Protein AF-A0A651HTG1-F1 (afdb_monomer_lite)

Foldseek 3Di:
DDDDDDDDDDDDPPDDDPPDPVPPPLLPQADQFDAPPVVVVLLVPPDDDLLSVQVRLLVSLVLSLLLSLLSLCVVPVQDPCSQVSSVSSSCVSCVPDPAPPAQEQEDDLVPGDGPDDDPGPSQKHKYKDSKPADDDPDGSVPLAKIKMKMFIFRNVPQQWLQNGTQKIWIWIHHPWIWIWIQTNLAIWIWTADNPRSHIDTPDDRFAQDQAAAAEEEAPVQLVQADPLLVVLCCCQQPDCPDPRNPNHPYHYDSYPSVVLVCQSHPWYKYFFADGVPDAFDDAGQLNRPASSSQSSQVSNVKFKDNQADGSRSDGHDDRSTHTRIMIHNNVSVVVSNVSVVVVVVVPPCPPDPPDDDDD

Radius of gyration: 24.21 Å; chains: 1; bounding box: 76×96×57 Å

Secondary structure (DSSP, 8-state):
-PPPPP--------PPPPPPTT--TTSSPPPPPPPPHHHHHHHHSS---TTHHHHHHHHHHHHHHHHHHHHHHHH-TT-TTHHHHHHHHHHHHHHTS--S--EEEE-STTS--B---SS-TT-EEEEEES------S--GGGT--EEEEEEEEESS--S-HHHHEEEEEEEEESSSEEEEEEETTEEEEEEE-TTT--EEEEESS-----S--EEEE-TTTGGGB-HHHHHHHHHHHH-TTSTT-SS-EEEEPS-HHHHHHHHHHH--EEEEPPBTT-SSSSSEEIIIIIHHHHHHHHTTT-EEESSSSBSTTSPP--TT-EE-EEEE-HHHHHHHHHHHHHHHHHTS-SS--------

Sequence (359 aa):
MAPTPEEERPVSTRQDPPADPHSDPSVRAVAPVPLPVPVQALLDDTRPTDTGAHLTPLLRALVSGVASASRVVALHPEDEALPALVARCFDSALHELPLPHPIRFHGTPSETHAETPAADPSRIGLTLVPLEWRHGRARPRDAGPVGSIFGIWDTESQNSLRAALLLAGVAVYGGHTGLLLSVGGATHLLRMDPRDGGFQLVRRDLKVPERPNRFAFKTEECRRWSQESLAFGRKHFLDPTLPFATAPDVRRVRCLSAEAYRIVQEGGLYLRPHPAGERNGGGHPLLAEAAPIARILETAGGRACDGTSELLDQPVPGAERASGLVFGSSNLIAAFQESRNRDGEEMAPLFGRRGLFRS

Structure (mmCIF, N/CA/C/O backbone):
data_AF-A0A651HTG1-F1
#
_entry.id   AF-A0A651HTG1-F1
#
loop_
_atom_site.group_PDB
_atom_site.id
_atom_site.type_symbol
_atom_site.label_atom_id
_atom_site.label_alt_id
_atom_site.label_comp_id
_atom_site.label_asym_id
_atom_site.label_entity_id
_atom_site.label_seq_id
_atom_site.pdbx_PDB_ins_code
_atom_site.Cartn_x
_atom_site.Cartn_y
_atom_site.Cartn_z
_atom_site.occupancy
_atom_site.B_iso_or_equiv
_atom_site.auth_seq_id
_atom_site.auth_comp_id
_atom_site.auth_asym_id
_atom_site.auth_atom_id
_atom_site.pdbx_PDB_model_num
ATOM 1 N N . MET A 1 1 ? -0.495 81.980 15.093 1.00 45.38 1 MET A N 1
ATOM 2 C CA . MET A 1 1 ? -1.052 80.977 16.026 1.00 45.38 1 MET A CA 1
ATOM 3 C C . MET A 1 1 ? -1.415 79.761 15.192 1.00 45.38 1 MET A C 1
ATOM 5 O O . MET A 1 1 ? -2.411 79.805 14.487 1.00 45.38 1 MET A O 1
ATOM 9 N N . ALA A 1 2 ? -0.529 78.768 15.137 1.00 39.03 2 ALA A N 1
ATOM 10 C CA . ALA A 1 2 ? -0.769 77.530 14.398 1.00 39.03 2 ALA A CA 1
ATOM 11 C C . ALA A 1 2 ? -1.608 76.575 15.269 1.00 39.03 2 ALA A C 1
ATOM 13 O O . ALA A 1 2 ? -1.319 76.492 16.465 1.00 39.03 2 ALA A O 1
ATOM 14 N N . PRO A 1 3 ? -2.627 75.883 14.730 1.00 44.53 3 PRO A N 1
ATOM 15 C CA . PRO A 1 3 ? -3.320 74.832 15.463 1.00 44.53 3 PRO A CA 1
ATOM 16 C C . PRO A 1 3 ? -2.478 73.546 15.487 1.00 44.53 3 PRO A C 1
ATOM 18 O O . PRO A 1 3 ? -1.859 73.169 14.493 1.00 44.53 3 PRO A O 1
ATOM 21 N N . THR A 1 4 ? -2.433 72.904 16.652 1.00 41.91 4 THR A N 1
ATOM 22 C CA . THR A 1 4 ? -1.828 71.588 16.915 1.00 41.91 4 THR A CA 1
ATOM 23 C C . THR A 1 4 ? -2.567 70.464 16.171 1.00 41.91 4 THR A C 1
ATOM 25 O O . THR A 1 4 ? -3.785 70.566 16.028 1.00 41.91 4 THR A O 1
ATOM 28 N N . PRO A 1 5 ? -1.884 69.390 15.729 1.00 46.00 5 PRO A N 1
ATOM 29 C CA . PRO A 1 5 ? -2.534 68.272 15.052 1.00 46.00 5 PRO A CA 1
ATOM 30 C C . PRO A 1 5 ? -3.264 67.358 16.050 1.00 46.00 5 PRO A C 1
ATOM 32 O O . PRO A 1 5 ? -2.729 67.047 17.113 1.00 46.00 5 PRO A O 1
ATOM 35 N N . GLU A 1 6 ? -4.485 66.949 15.699 1.00 43.03 6 GLU A N 1
ATOM 36 C CA . GLU A 1 6 ? -5.276 65.939 16.412 1.00 43.03 6 GLU A CA 1
ATOM 37 C C . GLU A 1 6 ? -4.606 64.556 16.314 1.00 43.03 6 GLU A C 1
ATOM 39 O O . GLU A 1 6 ? -4.231 64.109 15.231 1.00 43.03 6 GLU A O 1
ATOM 44 N N . GLU A 1 7 ? -4.461 63.876 17.454 1.00 39.00 7 GLU A N 1
ATOM 45 C CA . GLU A 1 7 ? -4.034 62.476 17.539 1.00 39.00 7 GLU A CA 1
ATOM 46 C C . GLU A 1 7 ? -5.126 61.544 16.988 1.00 39.00 7 GLU A C 1
ATOM 48 O O . GLU A 1 7 ? -6.202 61.400 17.578 1.00 39.00 7 GLU A O 1
ATOM 53 N N . GLU A 1 8 ? -4.836 60.850 15.885 1.00 38.44 8 GLU A N 1
ATOM 54 C CA . GLU A 1 8 ? -5.637 59.716 15.416 1.00 38.44 8 GLU A CA 1
ATOM 55 C C . GLU A 1 8 ? -5.550 58.555 16.422 1.00 38.44 8 GLU A C 1
ATOM 57 O O . GLU A 1 8 ? -4.498 57.946 16.628 1.00 38.44 8 GLU A O 1
ATOM 62 N N . ARG A 1 9 ? -6.681 58.213 17.050 1.00 40.12 9 ARG A N 1
ATOM 63 C CA . ARG A 1 9 ? -6.816 56.977 17.835 1.00 40.12 9 ARG A CA 1
ATOM 64 C C . ARG A 1 9 ? -6.897 55.768 16.892 1.00 40.12 9 ARG A C 1
ATOM 66 O O . ARG A 1 9 ? -7.703 55.797 15.962 1.00 40.12 9 ARG A O 1
ATOM 73 N N . PRO A 1 10 ? -6.168 54.668 17.150 1.00 37.50 10 PRO A N 1
ATOM 74 C CA . PRO A 1 10 ? -6.262 53.476 16.318 1.00 37.50 10 PRO A CA 1
ATOM 75 C C . PRO A 1 10 ? -7.619 52.783 16.508 1.00 37.50 10 PRO A C 1
ATOM 77 O O . PRO A 1 10 ? -8.045 52.486 17.628 1.00 37.50 10 PRO A O 1
ATOM 80 N N . VAL A 1 11 ? -8.293 52.502 15.391 1.00 39.75 11 VAL A N 1
ATOM 81 C CA . VAL A 1 11 ? -9.495 51.664 15.328 1.00 39.75 11 VAL A CA 1
ATOM 82 C C . VAL A 1 11 ? -9.107 50.235 15.710 1.00 39.75 11 VAL A C 1
ATOM 84 O O . VAL A 1 11 ? -8.404 49.545 14.975 1.00 39.75 11 VAL A O 1
ATOM 87 N N . SER A 1 12 ? -9.566 49.788 16.879 1.00 37.03 12 SER A N 1
ATOM 88 C CA . SER A 1 12 ? -9.463 48.395 17.313 1.00 37.03 12 SER A CA 1
ATOM 89 C C . SER A 1 12 ? -10.392 47.535 16.453 1.00 37.03 12 SER A C 1
ATOM 91 O O . SER A 1 12 ? -11.603 47.492 16.667 1.00 37.03 12 SER A O 1
ATOM 93 N N . THR A 1 13 ? -9.830 46.847 15.463 1.00 38.50 13 THR A N 1
ATOM 94 C CA . THR A 1 13 ? -10.479 45.704 14.822 1.00 38.50 13 THR A CA 1
ATOM 95 C C . THR A 1 13 ? -10.453 44.550 15.819 1.00 38.50 13 THR A C 1
ATOM 97 O O . THR A 1 13 ? -9.460 43.840 15.953 1.00 38.50 13 THR A O 1
ATOM 100 N N . ARG A 1 14 ? -11.546 44.374 16.571 1.00 35.25 14 ARG A N 1
ATOM 101 C CA . ARG A 1 14 ? -11.807 43.099 17.248 1.00 35.25 14 ARG A CA 1
ATOM 102 C C . ARG A 1 14 ? -11.929 42.038 16.156 1.00 35.25 14 ARG A C 1
ATOM 104 O O . ARG A 1 14 ? -12.943 41.980 15.471 1.00 35.25 14 ARG A O 1
ATOM 111 N N . GLN A 1 15 ? -10.872 41.258 15.956 1.00 37.22 15 GLN A N 1
ATOM 112 C CA . GLN A 1 15 ? -10.985 39.971 15.288 1.00 37.22 15 GLN A CA 1
ATOM 113 C C . GLN A 1 15 ? -11.822 39.083 16.205 1.00 37.22 15 GLN A C 1
ATOM 115 O O . GLN A 1 15 ? -11.442 38.853 17.356 1.00 37.22 15 GLN A O 1
ATOM 120 N N . ASP A 1 16 ? -12.979 38.642 15.717 1.00 35.47 16 ASP A N 1
ATOM 121 C CA . ASP A 1 16 ? -13.705 37.553 16.355 1.00 35.47 16 ASP A CA 1
ATOM 122 C C . ASP A 1 16 ? -12.755 36.352 16.507 1.00 35.47 16 ASP A C 1
ATOM 124 O O . ASP A 1 16 ? -11.925 36.111 15.618 1.00 35.47 16 ASP A O 1
ATOM 128 N N . PRO A 1 17 ? -12.817 35.614 17.628 1.00 38.34 17 PRO A N 1
ATOM 129 C CA . PRO A 1 17 ? -12.022 34.406 17.780 1.00 38.34 17 PRO A CA 1
ATOM 130 C C . PRO A 1 17 ? -12.330 33.454 16.612 1.00 38.34 17 PRO A C 1
ATOM 132 O O . PRO A 1 17 ? -13.490 33.369 16.195 1.00 38.34 17 PRO A O 1
ATOM 135 N N . PRO A 1 18 ? -11.326 32.746 16.062 1.00 40.97 18 PRO A N 1
ATOM 136 C CA . PRO A 1 18 ? -11.575 31.769 15.012 1.00 40.97 18 PRO A CA 1
ATOM 137 C C . PRO A 1 18 ? -12.631 30.776 15.504 1.00 40.97 18 PRO A C 1
ATOM 139 O O . PRO A 1 18 ? -12.546 30.284 16.631 1.00 40.97 18 PRO A O 1
ATOM 142 N N . ALA A 1 19 ? -13.651 30.536 14.676 1.00 45.19 19 ALA A N 1
ATOM 143 C CA . ALA A 1 19 ? -14.701 29.571 14.969 1.00 45.19 19 ALA A CA 1
ATOM 144 C C . ALA A 1 19 ? -14.075 28.230 15.378 1.00 45.19 19 ALA A C 1
ATOM 146 O O . ALA A 1 19 ? -13.092 27.802 14.770 1.00 45.19 19 ALA A O 1
ATOM 147 N N . ASP A 1 20 ? -14.641 27.589 16.403 1.00 43.25 20 ASP A N 1
ATOM 148 C CA . ASP A 1 20 ? -14.194 26.280 16.875 1.00 43.25 20 ASP A CA 1
ATOM 149 C C . ASP A 1 20 ? -14.105 25.308 15.677 1.00 43.25 20 ASP A C 1
ATOM 151 O O . ASP A 1 20 ? -15.132 25.032 15.040 1.00 43.25 20 ASP A O 1
ATOM 155 N N . PRO A 1 21 ? -12.908 24.801 15.329 1.00 41.88 21 PRO A N 1
ATOM 156 C CA . PRO A 1 21 ? -12.696 23.959 14.152 1.00 41.88 21 PRO A CA 1
ATOM 157 C C . PRO A 1 21 ? -13.434 22.610 14.219 1.00 41.88 21 PRO A C 1
ATOM 159 O O . PRO A 1 21 ? -13.498 21.905 13.209 1.00 41.88 21 PRO A O 1
ATOM 162 N N . HIS A 1 22 ? -14.027 22.260 15.367 1.00 42.94 22 HIS A N 1
ATOM 163 C CA . HIS A 1 22 ? -14.887 21.085 15.548 1.00 42.94 22 HIS A CA 1
ATOM 164 C C . HIS A 1 22 ? -16.369 21.322 15.196 1.00 42.94 22 HIS A C 1
ATOM 166 O O . HIS A 1 22 ? -17.177 20.395 15.266 1.00 42.94 22 HIS A O 1
ATOM 172 N N . SER A 1 23 ? -16.751 22.545 14.814 1.00 45.44 23 SER A N 1
ATOM 173 C CA . SER A 1 23 ? -18.157 22.920 14.595 1.00 45.44 23 SER A CA 1
ATOM 174 C C . SER A 1 23 ? -18.705 22.633 13.190 1.00 45.44 23 SER A C 1
ATOM 176 O O . SER A 1 23 ? -19.922 22.709 13.004 1.00 45.44 23 SER A O 1
ATOM 178 N N . ASP A 1 24 ? -17.862 22.263 12.217 1.00 53.47 24 ASP A N 1
ATOM 179 C CA . ASP A 1 24 ? -18.307 21.972 10.848 1.00 53.47 24 ASP A CA 1
ATOM 180 C C . ASP A 1 24 ? -19.106 20.649 10.793 1.00 53.47 24 ASP A C 1
ATOM 182 O O . ASP A 1 24 ? -18.542 19.564 10.994 1.00 53.47 24 ASP A O 1
ATOM 186 N N . PRO A 1 25 ? -20.423 20.692 10.504 1.00 51.78 25 PRO A N 1
ATOM 187 C CA . PRO A 1 25 ? -21.264 19.501 10.477 1.00 51.78 25 PRO A CA 1
ATOM 188 C C . PRO A 1 25 ? -20.870 18.498 9.381 1.00 51.78 25 PRO A C 1
ATOM 190 O O . PRO A 1 25 ? -21.255 17.333 9.486 1.00 51.78 25 PRO A O 1
ATOM 193 N N . SER A 1 26 ? -20.101 18.909 8.364 1.00 49.47 26 SER A N 1
ATOM 194 C CA . SER A 1 26 ? -19.580 18.017 7.316 1.00 49.47 26 SER A CA 1
ATOM 195 C C . SER A 1 26 ? -18.437 17.109 7.798 1.00 49.47 26 SER A C 1
ATOM 197 O O . SER A 1 26 ? -18.188 16.070 7.188 1.00 49.47 26 SER A O 1
ATOM 199 N N . VAL A 1 27 ? -17.793 17.465 8.919 1.00 48.41 27 VAL A N 1
ATOM 200 C CA . VAL A 1 27 ? -16.624 16.776 9.503 1.00 48.41 27 VAL A CA 1
ATOM 201 C C . VAL A 1 27 ? -17.005 15.924 10.720 1.00 48.41 27 VAL A C 1
ATOM 203 O O . VAL A 1 27 ? -16.156 15.236 11.284 1.00 48.41 27 VAL A O 1
ATOM 206 N N . ARG A 1 28 ? -18.280 15.922 11.141 1.00 53.00 28 ARG A N 1
ATOM 207 C CA . ARG A 1 28 ? -18.722 15.074 12.258 1.00 53.00 28 ARG A CA 1
ATOM 208 C C . ARG A 1 28 ? -18.380 13.615 11.970 1.00 53.00 28 ARG A C 1
ATOM 210 O O . ARG A 1 28 ? -18.795 13.077 10.942 1.00 53.00 28 ARG A O 1
ATOM 217 N N . ALA A 1 29 ? -17.643 13.004 12.901 1.00 50.19 29 ALA A N 1
ATOM 218 C CA . ALA A 1 29 ? -17.267 11.602 12.845 1.00 50.19 29 ALA A CA 1
ATOM 219 C C . ALA A 1 29 ? -18.501 10.754 12.517 1.00 50.19 29 ALA A C 1
ATOM 221 O O . ALA A 1 29 ? -19.543 10.849 13.174 1.00 50.19 29 ALA A O 1
ATOM 222 N N . VAL A 1 30 ? -18.404 9.963 11.449 1.00 52.34 30 VAL A N 1
ATOM 223 C CA . VAL A 1 30 ? -19.401 8.931 11.176 1.00 52.34 30 VAL A CA 1
ATOM 224 C C . VAL A 1 30 ? -19.358 7.956 12.349 1.00 52.34 30 VAL A C 1
ATOM 226 O O . VAL A 1 30 ? -18.273 7.622 12.824 1.00 52.34 30 VAL A O 1
ATOM 229 N N . ALA A 1 31 ? -20.532 7.522 12.822 1.00 54.44 31 ALA A N 1
ATOM 230 C CA . ALA A 1 31 ? -20.618 6.498 13.857 1.00 54.44 31 ALA A CA 1
ATOM 231 C C . ALA A 1 31 ? -19.689 5.316 13.505 1.00 54.44 31 ALA A C 1
ATOM 233 O O . ALA A 1 31 ? -19.578 4.993 12.317 1.00 54.44 31 ALA A O 1
ATOM 234 N N . PRO A 1 32 ? -19.031 4.679 14.493 1.00 59.66 32 PRO A N 1
ATOM 235 C CA . PRO A 1 32 ? -18.028 3.655 14.234 1.00 59.66 32 PRO A CA 1
ATOM 236 C C . PRO A 1 32 ? -18.534 2.615 13.236 1.00 59.66 32 PRO A C 1
ATOM 238 O O . PRO A 1 32 ? -19.542 1.946 13.470 1.00 59.66 32 PRO A O 1
ATOM 241 N N . VAL A 1 33 ? -17.835 2.489 12.110 1.00 65.50 33 VAL A N 1
ATOM 242 C CA . VAL A 1 33 ? -18.226 1.569 11.045 1.00 65.50 33 VAL A CA 1
ATOM 243 C C . VAL A 1 33 ? -17.905 0.148 11.507 1.00 65.50 33 VAL A C 1
ATOM 245 O O . VAL A 1 33 ? -16.748 -0.130 11.842 1.00 65.50 33 VAL A O 1
ATOM 248 N N . PRO A 1 34 ? -18.882 -0.777 11.552 1.00 68.25 34 PRO A N 1
ATOM 249 C CA . PRO A 1 34 ? -18.593 -2.155 11.916 1.00 68.25 34 PRO A CA 1
ATOM 250 C C . PRO A 1 34 ? -17.636 -2.764 10.888 1.00 68.25 34 PRO A C 1
ATOM 252 O O . PRO A 1 34 ? -17.800 -2.591 9.678 1.00 68.25 34 PRO A O 1
ATOM 255 N N . LEU A 1 35 ? -16.630 -3.498 11.367 1.00 73.69 35 LEU A N 1
ATOM 256 C CA . LEU A 1 35 ? -15.770 -4.267 10.475 1.00 73.69 35 LEU A CA 1
ATOM 257 C C . LEU A 1 35 ? -16.594 -5.403 9.849 1.00 73.69 35 LEU A C 1
ATOM 259 O O . LEU A 1 35 ? -17.408 -6.015 10.547 1.00 73.69 35 LEU A O 1
ATOM 263 N N . PRO A 1 36 ? -16.389 -5.729 8.560 1.00 73.62 36 PRO A N 1
ATOM 264 C CA . PRO A 1 36 ? -17.029 -6.894 7.969 1.00 73.62 36 PRO A CA 1
ATOM 265 C C . PRO A 1 36 ? -16.704 -8.145 8.788 1.00 73.62 36 PRO A C 1
ATOM 267 O O . PRO A 1 36 ? -15.546 -8.343 9.155 1.00 73.62 36 PRO A O 1
ATOM 270 N N . VAL A 1 37 ? -17.686 -9.027 9.002 1.00 76.19 37 VAL A N 1
ATOM 271 C CA . VAL A 1 37 ? -17.507 -10.279 9.768 1.00 76.19 37 VAL A CA 1
ATOM 272 C C . VAL A 1 37 ? -16.255 -11.066 9.346 1.00 76.19 37 VAL A C 1
ATOM 274 O O . VAL A 1 37 ? -15.511 -11.485 10.228 1.00 76.19 37 VAL A O 1
ATOM 277 N N . PRO A 1 38 ? -15.927 -11.219 8.043 1.00 72.19 38 PRO A N 1
ATOM 278 C CA . PRO A 1 38 ? -14.694 -11.900 7.651 1.00 72.19 38 PRO A CA 1
ATOM 279 C C . PRO A 1 38 ? -13.410 -11.194 8.104 1.00 72.19 38 PRO A C 1
ATOM 281 O O . PRO A 1 38 ? -12.426 -11.865 8.375 1.00 72.19 38 PRO A O 1
ATOM 284 N N . VAL A 1 39 ? -13.400 -9.859 8.161 1.00 73.00 39 VAL A N 1
ATOM 285 C CA . VAL A 1 39 ? -12.244 -9.076 8.626 1.00 73.00 39 VAL A CA 1
ATOM 286 C C . VAL A 1 39 ? -12.128 -9.142 10.140 1.00 73.00 39 VAL A C 1
ATOM 288 O O . VAL A 1 39 ? -11.022 -9.291 10.646 1.00 73.00 39 VAL A O 1
ATOM 291 N N . GLN A 1 40 ? -13.257 -9.094 10.850 1.00 78.44 40 GLN A N 1
ATOM 292 C CA . GLN A 1 40 ? -13.276 -9.314 12.293 1.00 78.44 40 GLN A CA 1
ATOM 293 C C . GLN A 1 40 ? -12.732 -10.708 12.634 1.00 78.44 40 GLN A C 1
ATOM 295 O O . GLN A 1 40 ? -11.809 -10.804 13.425 1.00 78.44 40 GLN A O 1
ATOM 300 N N . ALA A 1 41 ? -13.183 -11.760 11.942 1.00 75.50 41 ALA A N 1
ATOM 301 C CA . ALA A 1 41 ? -12.669 -13.116 12.140 1.00 75.50 41 ALA A CA 1
ATOM 302 C C . ALA A 1 41 ? -11.154 -13.228 11.880 1.00 75.50 41 ALA A C 1
ATOM 304 O O . ALA A 1 41 ? -10.451 -13.900 12.621 1.00 75.50 41 ALA A O 1
ATOM 305 N N . LEU A 1 42 ? -10.628 -12.530 10.865 1.00 71.88 42 LEU A N 1
ATOM 306 C CA . LEU A 1 42 ? -9.186 -12.505 10.584 1.00 71.88 42 LEU A CA 1
ATOM 307 C C . LEU A 1 42 ? -8.370 -11.801 11.680 1.00 71.88 42 LEU A C 1
ATOM 309 O O . LEU A 1 42 ? -7.208 -12.149 11.881 1.00 71.88 42 LEU A O 1
ATOM 313 N N . LEU A 1 43 ? -8.956 -10.813 12.363 1.00 73.88 43 LEU A N 1
ATOM 314 C CA . LEU A 1 43 ? -8.353 -10.177 13.537 1.00 73.88 43 LEU A CA 1
ATOM 315 C C . LEU A 1 43 ? -8.481 -11.051 14.788 1.00 73.88 43 LEU A C 1
ATOM 317 O O . LEU A 1 43 ? -7.565 -11.098 15.603 1.00 73.88 43 LEU A O 1
ATOM 321 N N . ASP A 1 44 ? -9.588 -11.769 14.937 1.00 72.00 44 ASP A N 1
ATOM 322 C CA . ASP A 1 44 ? -9.782 -12.688 16.059 1.00 72.00 44 ASP A CA 1
ATOM 323 C C . ASP A 1 44 ? -8.822 -13.895 15.954 1.00 72.00 44 ASP A C 1
ATOM 325 O O . ASP A 1 44 ? -8.346 -14.404 16.969 1.00 72.00 44 ASP A O 1
ATOM 329 N N . ASP A 1 45 ? -8.472 -14.304 14.727 1.00 65.62 45 ASP A N 1
ATOM 330 C CA . ASP A 1 45 ? -7.475 -15.343 14.433 1.00 65.62 45 ASP A CA 1
ATOM 331 C C . ASP A 1 45 ? -6.020 -14.859 14.611 1.00 65.62 45 ASP A C 1
ATOM 333 O O . ASP A 1 45 ? -5.099 -15.679 14.739 1.00 65.62 45 ASP A O 1
ATOM 337 N N . THR A 1 46 ? -5.765 -13.541 14.630 1.00 61.56 46 THR A N 1
ATOM 338 C CA . THR A 1 46 ? -4.441 -13.037 15.021 1.00 61.56 46 THR A CA 1
ATOM 339 C C . THR A 1 46 ? -4.238 -13.277 16.513 1.00 61.56 46 THR A C 1
ATOM 341 O O . THR A 1 46 ? -5.008 -12.793 17.335 1.00 61.56 46 THR A O 1
ATOM 344 N N . ARG A 1 47 ? -3.211 -14.076 16.855 1.00 51.81 47 ARG A N 1
ATOM 345 C CA . ARG A 1 47 ? -2.963 -14.563 18.224 1.00 51.81 47 ARG A CA 1
ATOM 346 C C . ARG A 1 47 ? -3.122 -13.436 19.255 1.00 51.81 47 ARG A C 1
ATOM 348 O O . ARG A 1 47 ? -2.563 -12.362 19.034 1.00 51.81 47 ARG A O 1
ATOM 355 N N . PRO A 1 48 ? -3.780 -13.694 20.397 1.00 51.81 48 PRO A N 1
ATOM 356 C CA . PRO A 1 48 ? -3.867 -12.731 21.484 1.00 51.81 48 PRO A CA 1
ATOM 357 C C . PRO A 1 48 ? -2.484 -12.566 22.127 1.00 51.81 48 PRO A C 1
ATOM 359 O O . PRO A 1 48 ? -2.111 -13.281 23.052 1.00 51.81 48 PRO A O 1
ATOM 362 N N . THR A 1 49 ? -1.682 -11.662 21.580 1.00 57.03 49 THR A N 1
ATOM 363 C CA . THR A 1 49 ? -0.610 -10.977 22.304 1.00 57.03 49 THR A CA 1
ATOM 364 C C . THR A 1 49 ? -1.195 -9.725 22.961 1.00 57.03 49 THR A C 1
ATOM 366 O O . THR A 1 49 ? -2.294 -9.302 22.594 1.00 57.03 49 THR A O 1
ATOM 369 N N . ASP A 1 50 ? -0.475 -9.094 23.893 1.00 57.16 50 ASP A N 1
ATOM 370 C CA . ASP A 1 50 ? -0.892 -7.805 24.481 1.00 57.16 50 ASP A CA 1
ATOM 371 C C . ASP A 1 50 ? -1.193 -6.750 23.392 1.00 57.16 50 ASP A C 1
ATOM 373 O O . ASP A 1 50 ? -2.127 -5.959 23.505 1.00 57.16 50 ASP A O 1
ATOM 377 N N . THR A 1 51 ? -0.485 -6.827 22.262 1.00 64.19 51 THR A N 1
ATOM 378 C CA . THR A 1 51 ? -0.706 -6.026 21.052 1.00 64.19 51 THR A CA 1
ATOM 379 C C . THR A 1 51 ? -2.080 -6.274 20.404 1.00 64.19 51 THR A C 1
ATOM 381 O O . THR A 1 51 ? -2.716 -5.348 19.904 1.00 64.19 51 THR A O 1
ATOM 384 N N . GLY A 1 52 ? -2.577 -7.516 20.415 1.00 67.88 52 GLY A N 1
ATOM 385 C CA . GLY A 1 52 ? -3.806 -7.927 19.725 1.00 67.88 52 GLY A CA 1
ATOM 386 C C . GLY A 1 52 ? -5.074 -7.241 20.245 1.00 67.88 52 GLY A C 1
ATOM 387 O O . GLY A 1 52 ? -5.964 -6.914 19.457 1.00 67.88 52 GLY A O 1
ATOM 388 N N . ALA A 1 53 ? -5.129 -6.934 21.547 1.00 73.06 53 ALA A N 1
ATOM 389 C CA . ALA A 1 53 ? -6.274 -6.272 22.184 1.00 73.06 53 ALA A CA 1
ATOM 390 C C . ALA A 1 53 ? -6.568 -4.874 21.603 1.00 73.06 53 ALA A C 1
ATOM 392 O O . ALA A 1 53 ? -7.707 -4.401 21.622 1.00 73.06 53 ALA A O 1
ATOM 393 N N . HIS A 1 54 ? -5.547 -4.224 21.049 1.00 78.56 54 HIS A N 1
ATOM 394 C CA . HIS A 1 54 ? -5.616 -2.861 20.536 1.00 78.56 54 HIS A CA 1
ATOM 395 C C . HIS A 1 54 ? -5.780 -2.790 19.007 1.00 78.56 54 HIS A C 1
ATOM 397 O O . HIS A 1 54 ? -6.205 -1.755 18.491 1.00 78.56 54 HIS A O 1
ATOM 403 N N . LEU A 1 55 ? -5.526 -3.885 18.274 1.00 82.56 55 LEU A N 1
ATOM 404 C CA . LEU A 1 55 ? -5.617 -3.912 16.807 1.00 82.56 55 LEU A CA 1
ATOM 405 C C . LEU A 1 55 ? -7.047 -3.707 16.298 1.00 82.56 55 LEU A C 1
ATOM 407 O O . LEU A 1 55 ? -7.267 -2.926 15.373 1.00 82.56 55 LEU A O 1
ATOM 411 N N . THR A 1 56 ? -8.028 -4.379 16.906 1.00 84.38 56 THR A N 1
ATOM 412 C CA . THR A 1 56 ? -9.432 -4.299 16.469 1.00 84.38 56 THR A CA 1
ATOM 413 C C . THR A 1 56 ? -10.018 -2.889 16.632 1.00 84.38 56 THR A C 1
ATOM 415 O O . THR A 1 56 ? -10.563 -2.368 15.652 1.00 84.38 56 THR A O 1
ATOM 418 N N . PRO A 1 57 ? -9.912 -2.227 17.806 1.00 84.50 57 PRO A N 1
ATOM 419 C CA . PRO A 1 57 ? -10.367 -0.845 17.956 1.00 84.50 57 PRO A CA 1
ATOM 420 C C . PRO A 1 57 ? -9.655 0.117 16.999 1.00 84.50 57 PRO A C 1
ATOM 422 O O . PRO A 1 57 ? -10.313 0.946 16.369 1.00 84.50 57 PRO A O 1
ATOM 425 N N . LEU A 1 58 ? -8.336 -0.035 16.829 1.00 87.00 58 LEU A N 1
ATOM 426 C CA . LEU A 1 58 ? -7.545 0.821 15.948 1.00 87.00 58 LEU A CA 1
ATOM 427 C C . LEU A 1 58 ? -7.959 0.678 14.481 1.00 87.00 58 LEU A C 1
ATOM 429 O O . LEU A 1 58 ? -8.198 1.678 13.804 1.00 87.00 58 LEU A O 1
ATOM 433 N N . LEU A 1 59 ? -8.120 -0.555 13.992 1.00 89.31 59 LEU A N 1
ATOM 434 C CA . LEU A 1 59 ? -8.573 -0.781 12.623 1.00 89.31 59 LEU A CA 1
ATOM 435 C C . LEU A 1 59 ? -9.989 -0.235 12.404 1.00 89.31 59 LEU A C 1
ATOM 437 O O . LEU A 1 59 ? -10.255 0.371 11.367 1.00 89.31 59 LEU A O 1
ATOM 441 N N . ARG A 1 60 ? -10.893 -0.407 13.375 1.00 88.00 60 ARG A N 1
ATOM 442 C CA . ARG A 1 60 ? -12.256 0.138 13.296 1.00 88.00 60 ARG A CA 1
ATOM 443 C C . ARG A 1 60 ? -12.253 1.661 13.173 1.00 88.00 60 ARG A C 1
ATOM 445 O O . ARG A 1 60 ? -12.977 2.202 12.335 1.00 88.00 60 ARG A O 1
ATOM 452 N N . ALA A 1 61 ? -11.425 2.345 13.960 1.00 88.75 61 ALA A N 1
ATOM 453 C CA . ALA A 1 61 ? -11.259 3.792 13.866 1.00 88.75 61 ALA A CA 1
ATOM 454 C C . ALA A 1 61 ? -10.710 4.209 12.496 1.00 88.75 61 ALA A C 1
ATOM 456 O O . ALA A 1 61 ? -11.275 5.090 11.855 1.00 88.75 61 ALA A O 1
ATOM 457 N N . LEU A 1 62 ? -9.676 3.531 11.989 1.00 92.19 62 LEU A N 1
ATOM 458 C CA . LEU A 1 62 ? -9.101 3.828 10.673 1.00 92.19 62 LEU A CA 1
ATOM 459 C C . LEU A 1 62 ? -10.119 3.633 9.541 1.00 92.19 62 LEU A C 1
ATOM 461 O O . LEU A 1 62 ? -10.245 4.498 8.679 1.00 92.19 62 LEU A O 1
ATOM 465 N N . VAL A 1 63 ? -10.900 2.549 9.562 1.00 92.25 63 VAL A N 1
ATOM 466 C CA . VAL A 1 63 ? -11.968 2.301 8.576 1.00 92.25 63 VAL A CA 1
ATOM 467 C C . VAL A 1 63 ? -13.075 3.359 8.666 1.00 92.25 63 VAL A C 1
ATOM 469 O O . VAL A 1 63 ? -13.569 3.821 7.637 1.00 92.25 63 VAL A O 1
ATOM 472 N N . SER A 1 64 ? -13.422 3.805 9.876 1.00 89.88 64 SER A N 1
ATOM 473 C CA . SER A 1 64 ? -14.382 4.902 10.086 1.00 89.88 64 SER A CA 1
ATOM 474 C C . SER A 1 64 ? -13.838 6.245 9.575 1.00 89.88 64 SER A C 1
ATOM 476 O O . SER A 1 64 ? -14.572 7.030 8.968 1.00 89.88 64 SER A O 1
ATOM 478 N N . GLY A 1 65 ? -12.532 6.477 9.745 1.00 91.31 65 GLY A N 1
ATOM 479 C CA . GLY A 1 65 ? -11.805 7.605 9.165 1.00 91.31 65 GLY A CA 1
ATOM 480 C C . GLY A 1 65 ? -11.857 7.592 7.638 1.00 91.31 65 GLY A C 1
ATOM 481 O O . GLY A 1 65 ? -12.212 8.605 7.044 1.00 91.31 65 GLY A O 1
ATOM 482 N N . VAL A 1 66 ? -11.630 6.435 7.001 1.00 94.56 66 VAL A N 1
ATOM 483 C CA . VAL A 1 66 ? -11.769 6.264 5.541 1.00 94.56 66 VAL A CA 1
ATOM 484 C C . VAL A 1 66 ? -13.202 6.552 5.076 1.00 94.56 66 VAL A C 1
ATOM 486 O O . VAL A 1 66 ? -13.393 7.239 4.072 1.00 94.56 66 VAL A O 1
ATOM 489 N N . ALA A 1 67 ? -14.222 6.064 5.789 1.00 92.00 67 ALA A N 1
ATOM 490 C CA . ALA A 1 67 ? -15.619 6.325 5.435 1.00 92.00 67 ALA A CA 1
ATOM 491 C C . ALA A 1 67 ? -15.967 7.822 5.513 1.00 92.00 67 ALA A C 1
ATOM 493 O O . ALA A 1 67 ? -16.601 8.373 4.611 1.00 92.00 67 ALA A O 1
ATOM 494 N N . SER A 1 68 ? -15.500 8.495 6.566 1.00 90.38 68 SER A N 1
ATOM 495 C CA . SER A 1 68 ? -15.680 9.938 6.755 1.00 90.38 68 SER A CA 1
ATOM 496 C C . SER A 1 68 ? -14.926 10.736 5.681 1.00 90.38 68 SER A C 1
ATOM 498 O O . SER A 1 68 ? -15.517 11.579 5.003 1.00 90.38 68 SER A O 1
ATOM 500 N N . ALA A 1 69 ? -13.662 10.388 5.425 1.00 91.50 69 ALA A N 1
ATOM 501 C CA . ALA A 1 69 ? -12.833 10.984 4.381 1.00 91.50 69 ALA A CA 1
ATOM 502 C C . ALA A 1 69 ? -13.456 10.828 2.988 1.00 91.50 69 ALA A C 1
ATOM 504 O O . ALA A 1 69 ? -13.472 11.777 2.210 1.00 91.50 69 ALA A O 1
ATOM 505 N N . SER A 1 70 ? -14.046 9.668 2.684 1.00 92.44 70 SER A N 1
ATOM 506 C CA . SER A 1 70 ? -14.747 9.440 1.420 1.00 92.44 70 SER A CA 1
ATOM 507 C C . SER A 1 70 ? -15.884 10.433 1.189 1.00 92.44 70 SER A C 1
ATOM 509 O O . SER A 1 70 ? -16.106 10.838 0.047 1.00 92.44 70 SER A O 1
ATOM 511 N N . ARG A 1 71 ? -16.628 10.800 2.238 1.00 89.69 71 ARG A N 1
ATOM 512 C CA . ARG A 1 71 ? -17.722 11.778 2.137 1.00 89.69 71 ARG A CA 1
ATOM 513 C C . ARG A 1 71 ? -17.165 13.175 1.904 1.00 89.69 71 ARG A C 1
ATOM 515 O O . ARG A 1 71 ? -17.640 13.869 1.011 1.00 89.69 71 ARG A O 1
ATOM 522 N N . VAL A 1 72 ? -16.128 13.548 2.651 1.00 88.94 72 VAL A N 1
ATOM 523 C CA . VAL A 1 72 ? -15.441 14.837 2.504 1.00 88.94 72 VAL A CA 1
ATOM 524 C C . VAL A 1 72 ? -14.863 15.000 1.097 1.00 88.94 72 VAL A C 1
ATOM 526 O O . VAL A 1 72 ? -15.140 16.002 0.449 1.00 88.94 72 VAL A O 1
ATOM 529 N N . VAL A 1 73 ? -14.135 14.004 0.580 1.00 88.88 73 VAL A N 1
ATOM 530 C CA . VAL A 1 73 ? -13.567 14.034 -0.781 1.00 88.88 73 VAL A CA 1
ATOM 531 C C . VAL A 1 73 ? -14.663 14.153 -1.844 1.00 88.88 73 VAL A C 1
ATOM 533 O O . VAL A 1 73 ? -14.479 14.852 -2.837 1.00 88.88 73 VAL A O 1
ATOM 536 N N . ALA A 1 74 ? -15.814 13.502 -1.646 1.00 87.12 74 ALA A N 1
ATOM 537 C CA . ALA A 1 74 ? -16.931 13.576 -2.586 1.00 87.12 74 ALA A CA 1
ATOM 538 C C . ALA A 1 74 ? -17.653 14.937 -2.571 1.00 87.12 74 ALA A C 1
ATOM 540 O O . ALA A 1 74 ? -18.120 15.385 -3.617 1.00 87.12 74 ALA A O 1
ATOM 541 N N . LEU A 1 75 ? -17.758 15.584 -1.405 1.00 86.06 75 LEU A N 1
ATOM 542 C CA . LEU A 1 75 ? -18.458 16.864 -1.230 1.00 86.06 75 LEU A CA 1
ATOM 543 C C . LEU A 1 75 ? -17.578 18.079 -1.534 1.00 86.06 75 LEU A C 1
ATOM 545 O O . LEU A 1 75 ? -18.061 19.072 -2.074 1.00 86.06 75 LEU A O 1
ATOM 549 N N . HIS A 1 76 ? -16.291 17.981 -1.214 1.00 82.62 76 HIS A N 1
ATOM 550 C CA . HIS A 1 76 ? -15.322 19.070 -1.298 1.00 82.62 76 HIS A CA 1
ATOM 551 C C . HIS A 1 76 ? -14.137 18.701 -2.196 1.00 82.62 76 HIS A C 1
ATOM 553 O O . HIS A 1 76 ? -12.994 18.932 -1.800 1.00 82.62 76 HIS A O 1
ATOM 559 N N . PRO A 1 77 ? -14.357 18.121 -3.398 1.00 75.94 77 PRO A N 1
ATOM 560 C CA . PRO A 1 77 ? -13.255 17.629 -4.206 1.00 75.94 77 PRO A CA 1
ATOM 561 C C . PRO A 1 77 ? -12.275 18.757 -4.496 1.00 75.94 77 PRO A C 1
ATOM 563 O O . PRO A 1 77 ? -11.089 18.530 -4.364 1.00 75.94 77 PRO A O 1
ATOM 566 N N . GLU A 1 78 ? -12.754 19.966 -4.810 1.00 74.88 78 GLU A N 1
ATOM 567 C CA . GLU A 1 78 ? -11.945 21.116 -5.238 1.00 74.88 78 GLU A CA 1
ATOM 568 C C . GLU A 1 78 ? -11.423 22.026 -4.114 1.00 74.88 78 GLU A C 1
ATOM 570 O O . GLU A 1 78 ? -10.782 23.033 -4.408 1.00 74.88 78 GLU A O 1
ATOM 575 N N . ASP A 1 79 ? -11.693 21.698 -2.852 1.00 77.94 79 ASP A N 1
ATOM 576 C CA . ASP A 1 79 ? -11.362 22.569 -1.725 1.00 77.94 79 ASP A CA 1
ATOM 577 C C . ASP A 1 79 ? -9.858 22.530 -1.407 1.00 77.94 79 ASP A C 1
ATOM 579 O O . ASP A 1 79 ? -9.267 21.462 -1.234 1.00 77.94 79 ASP A O 1
ATOM 583 N N . GLU A 1 80 ? -9.219 23.696 -1.298 1.00 79.44 80 GLU A N 1
ATOM 584 C CA . GLU A 1 80 ? -7.809 23.790 -0.896 1.00 79.44 80 GLU A CA 1
ATOM 585 C C . GLU A 1 80 ? -7.588 23.281 0.538 1.00 79.44 80 GLU A C 1
ATOM 587 O O . GLU A 1 80 ? -6.500 22.800 0.862 1.00 79.44 80 GLU A O 1
ATOM 592 N N . ALA A 1 81 ? -8.627 23.311 1.380 1.00 82.94 81 ALA A N 1
ATOM 593 C CA . ALA A 1 81 ? -8.621 22.767 2.732 1.00 82.94 81 ALA A CA 1
ATOM 594 C C . ALA A 1 81 ? -8.851 21.245 2.788 1.00 82.94 81 ALA A C 1
ATOM 596 O O . ALA A 1 81 ? -8.825 20.670 3.881 1.00 82.94 81 ALA A O 1
ATOM 597 N N . LEU A 1 82 ? -9.054 20.571 1.647 1.00 83.31 82 LEU A N 1
ATOM 598 C CA . LEU A 1 82 ? -9.351 19.137 1.588 1.00 83.31 82 LEU A CA 1
ATOM 599 C C . LEU A 1 82 ? -8.349 18.262 2.371 1.00 83.31 82 LEU A C 1
ATOM 601 O O . LEU A 1 82 ? -8.809 17.411 3.137 1.00 83.31 82 LEU A O 1
ATOM 605 N N . PRO A 1 83 ? -7.015 18.456 2.281 1.00 85.25 83 PRO A N 1
ATOM 606 C CA . PRO A 1 83 ? -6.069 17.675 3.081 1.00 85.25 83 PRO A CA 1
ATOM 607 C C . PRO A 1 83 ? -6.315 17.797 4.591 1.00 85.25 83 PRO A C 1
ATOM 609 O O . PRO A 1 83 ? -6.321 16.790 5.299 1.00 85.25 83 PRO A O 1
ATOM 612 N N . ALA A 1 84 ? -6.590 19.010 5.079 1.00 83.19 84 ALA A N 1
ATOM 613 C CA . ALA A 1 84 ? -6.862 19.259 6.492 1.00 83.19 84 ALA A CA 1
ATOM 614 C C . ALA A 1 84 ? -8.218 18.680 6.928 1.00 83.19 84 ALA A C 1
ATOM 616 O O . ALA A 1 84 ? -8.331 18.138 8.025 1.00 83.19 84 ALA A O 1
ATOM 617 N N . LEU A 1 85 ? -9.247 18.765 6.077 1.00 85.00 85 LEU A N 1
ATOM 618 C CA . LEU A 1 85 ? -10.559 18.158 6.326 1.00 85.00 85 LEU A CA 1
ATOM 619 C C . LEU A 1 85 ? -10.460 16.629 6.443 1.00 85.00 85 LEU A C 1
ATOM 621 O O . LEU A 1 85 ? -11.031 16.032 7.357 1.00 85.00 85 LEU A O 1
ATOM 625 N N . VAL A 1 86 ? -9.702 15.994 5.545 1.00 88.00 86 VAL A N 1
ATOM 626 C CA . VAL A 1 86 ? -9.476 14.545 5.576 1.00 88.00 86 VAL A CA 1
ATOM 627 C C . VAL A 1 86 ? -8.651 14.140 6.798 1.00 88.00 86 VAL A C 1
ATOM 629 O O . VAL A 1 86 ? -9.009 13.169 7.459 1.00 88.00 86 VAL A O 1
ATOM 632 N N . ALA A 1 87 ? -7.604 14.888 7.159 1.00 86.62 87 ALA A N 1
ATOM 633 C CA . ALA A 1 87 ? -6.850 14.642 8.391 1.00 86.62 87 ALA A CA 1
ATOM 634 C C . ALA A 1 87 ? -7.761 14.642 9.631 1.00 86.62 87 ALA A C 1
ATOM 636 O O . ALA A 1 87 ? -7.762 13.670 10.388 1.00 86.62 87 ALA A O 1
ATOM 637 N N . ARG A 1 88 ? -8.650 15.641 9.755 1.00 84.06 88 ARG A N 1
ATOM 638 C CA . ARG A 1 88 ? -9.622 15.721 10.861 1.00 84.06 88 ARG A CA 1
ATOM 639 C C . ARG A 1 88 ? -10.565 14.522 10.945 1.00 84.06 88 ARG A C 1
ATOM 641 O O . ARG A 1 88 ? -10.956 14.147 12.050 1.00 84.06 88 ARG A O 1
ATOM 648 N N . CYS A 1 89 ? -10.922 13.907 9.815 1.00 88.06 89 CYS A N 1
ATOM 649 C CA . CYS A 1 89 ? -11.744 12.694 9.803 1.00 88.06 89 CYS A CA 1
ATOM 650 C C . CYS A 1 89 ? -11.059 11.540 10.545 1.00 88.06 89 CYS A C 1
ATOM 652 O O . CYS A 1 89 ? -11.689 10.856 11.351 1.00 88.06 89 CYS A O 1
ATOM 654 N N . PHE A 1 90 ? -9.765 11.334 10.287 1.00 88.00 90 PHE A N 1
ATOM 655 C CA . PHE A 1 90 ? -8.985 10.306 10.971 1.00 88.00 90 PHE A CA 1
ATOM 656 C C . PHE A 1 90 ? -8.697 10.685 12.421 1.00 88.00 90 PHE A C 1
ATOM 658 O O . PHE A 1 90 ? -8.851 9.840 13.298 1.00 88.00 90 PHE A O 1
ATOM 665 N N . ASP A 1 91 ? -8.338 11.942 12.691 1.00 84.44 91 ASP A N 1
ATOM 666 C CA . ASP A 1 91 ? -8.064 12.397 14.055 1.00 84.44 91 ASP A CA 1
ATOM 667 C C . ASP A 1 91 ? -9.280 12.225 14.961 1.00 84.44 91 ASP A C 1
ATOM 669 O O . ASP A 1 91 ? -9.136 11.703 16.062 1.00 84.44 91 ASP A O 1
ATOM 673 N N . SER A 1 92 ? -10.475 12.577 14.475 1.00 83.06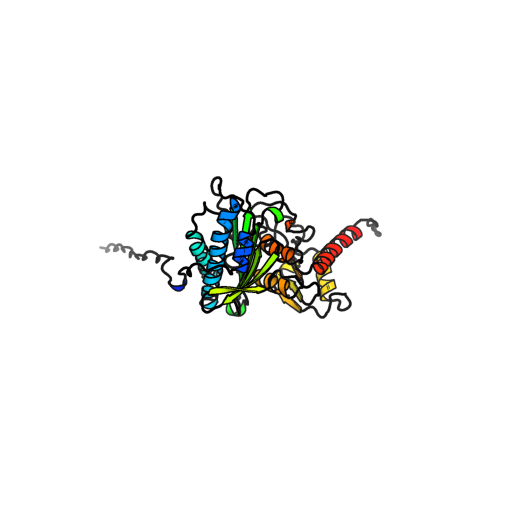 92 SER A N 1
ATOM 674 C CA . SER A 1 92 ? -11.726 12.406 15.221 1.00 83.06 92 SER A CA 1
ATOM 675 C C . SER A 1 92 ? -12.006 10.931 15.513 1.00 83.06 92 SER A C 1
ATOM 677 O O . SER A 1 92 ? -12.302 10.580 16.650 1.00 83.06 92 SER A O 1
ATOM 679 N N . ALA A 1 93 ? -11.843 10.051 14.518 1.00 84.25 93 ALA A N 1
ATOM 680 C CA . ALA A 1 93 ? -12.058 8.616 14.701 1.00 84.25 93 ALA A CA 1
ATOM 681 C C . ALA A 1 93 ? -11.042 7.982 15.669 1.00 84.25 93 ALA A C 1
ATOM 683 O O . ALA A 1 93 ? -11.375 7.056 16.405 1.00 84.25 93 ALA A O 1
ATOM 684 N N . LEU A 1 94 ? -9.799 8.468 15.673 1.00 83.44 94 LEU A N 1
ATOM 685 C CA . LEU A 1 94 ? -8.736 7.973 16.548 1.00 83.44 94 LEU A CA 1
ATOM 686 C C . LEU A 1 94 ? -8.794 8.574 17.959 1.00 83.44 94 LEU A C 1
ATOM 688 O O . LEU A 1 94 ? -8.305 7.945 18.892 1.00 83.44 94 LEU A O 1
ATOM 692 N N . HIS A 1 95 ? -9.353 9.776 18.129 1.00 80.25 95 HIS A N 1
ATOM 693 C CA . HIS A 1 95 ? -9.460 10.455 19.426 1.00 80.25 95 HIS A CA 1
ATOM 694 C C . HIS A 1 95 ? -10.360 9.700 20.413 1.00 80.25 95 HIS A C 1
ATOM 696 O O . HIS A 1 95 ? -10.135 9.749 21.618 1.00 80.25 95 HIS A O 1
ATOM 702 N N . GLU A 1 96 ? -11.346 8.958 19.908 1.00 68.38 96 GLU A N 1
ATOM 703 C CA . GLU A 1 96 ? -12.264 8.156 20.725 1.00 68.38 96 GLU A CA 1
ATOM 704 C C . GLU A 1 96 ? -11.625 6.876 21.294 1.00 68.38 96 GLU A C 1
ATOM 706 O O . GLU A 1 96 ? -12.241 6.178 22.103 1.00 68.38 96 GLU A O 1
ATOM 711 N N . LEU A 1 97 ? -10.397 6.536 20.883 1.00 73.94 97 LEU A N 1
ATOM 712 C CA . LEU A 1 97 ? -9.724 5.327 21.337 1.00 73.94 97 LEU A CA 1
ATOM 713 C C . LEU A 1 97 ? -8.966 5.563 22.652 1.00 73.94 97 LEU A C 1
ATOM 715 O O . LEU A 1 97 ? -8.127 6.462 22.720 1.00 73.94 97 LEU A O 1
ATOM 719 N N . PRO A 1 98 ? -9.149 4.703 23.673 1.00 65.25 98 PRO A N 1
ATOM 720 C CA . PRO A 1 98 ? -8.391 4.754 24.920 1.00 65.25 98 PRO A CA 1
ATOM 721 C C . PRO A 1 98 ? -7.001 4.120 24.738 1.00 65.25 98 PRO A C 1
ATOM 723 O O . PRO A 1 98 ? -6.606 3.240 25.502 1.00 65.25 98 PRO A O 1
ATOM 726 N N . LEU A 1 99 ? -6.282 4.500 23.679 1.00 61.38 99 LEU A N 1
ATOM 727 C CA . LEU A 1 99 ? -4.922 4.033 23.441 1.00 61.38 99 LEU A CA 1
ATOM 728 C C . LEU A 1 99 ? -3.932 5.035 24.052 1.00 61.38 99 LEU A C 1
ATOM 730 O O . LEU A 1 99 ? -4.077 6.239 23.805 1.00 61.38 99 LEU A O 1
ATOM 734 N N . PRO A 1 100 ? -2.924 4.580 24.827 1.00 54.09 100 PRO A N 1
ATOM 735 C CA . PRO A 1 100 ? -1.745 5.406 25.084 1.00 54.09 100 PRO A CA 1
ATOM 736 C C . PRO A 1 100 ? -1.225 5.857 23.718 1.00 54.09 100 PRO A C 1
ATOM 738 O O . PRO A 1 100 ? -1.194 5.051 22.795 1.00 54.09 100 PRO A O 1
ATOM 741 N N . HIS A 1 101 ? -0.997 7.160 23.556 1.00 52.41 101 HIS A N 1
ATOM 742 C CA . HIS A 1 101 ? -0.894 7.825 22.256 1.00 52.41 101 HIS A CA 1
ATOM 743 C C . HIS A 1 101 ? -0.112 6.982 21.236 1.00 52.41 101 HIS A C 1
ATOM 745 O O . HIS A 1 101 ? 1.109 6.903 21.362 1.00 52.41 101 HIS A O 1
ATOM 751 N N . PRO A 1 102 ? -0.777 6.339 20.250 1.00 53.97 102 PRO A N 1
ATOM 752 C CA . PRO A 1 102 ? -0.048 5.567 19.260 1.00 53.97 102 PRO A CA 1
ATOM 753 C C . PRO A 1 102 ? 0.900 6.536 18.569 1.00 53.97 102 PRO A C 1
ATOM 755 O O . PRO A 1 102 ? 0.480 7.641 18.224 1.00 53.97 102 PRO A O 1
ATOM 758 N N . ILE A 1 103 ? 2.162 6.147 18.388 1.00 54.47 103 ILE A N 1
ATOM 759 C CA . ILE A 1 103 ? 3.140 6.974 17.674 1.00 54.47 103 ILE A CA 1
ATOM 760 C C . ILE A 1 103 ? 2.546 7.271 16.301 1.00 54.47 103 ILE A C 1
ATOM 762 O O . ILE A 1 103 ? 2.457 6.353 15.488 1.00 54.47 103 ILE A O 1
ATOM 766 N N . ARG A 1 104 ? 2.086 8.507 16.068 1.00 58.00 104 ARG A N 1
ATOM 767 C CA . ARG A 1 104 ? 1.491 8.924 14.797 1.00 58.00 104 ARG A CA 1
ATOM 768 C C . ARG A 1 104 ? 2.589 9.483 13.915 1.00 58.00 104 ARG A C 1
ATOM 770 O O . ARG A 1 104 ? 3.204 10.490 14.244 1.00 58.00 104 ARG A O 1
ATOM 777 N N . PHE A 1 105 ? 2.805 8.858 12.767 1.00 55.19 105 PHE A N 1
ATOM 778 C CA . PHE A 1 105 ? 3.629 9.438 11.711 1.00 55.19 105 PHE A CA 1
ATOM 779 C C . PHE A 1 105 ? 2.716 10.022 10.635 1.00 55.19 105 PHE A C 1
ATOM 781 O O . PHE A 1 105 ? 2.103 9.266 9.877 1.00 55.19 105 PHE A O 1
ATOM 788 N N . HIS A 1 106 ? 2.627 11.353 10.571 1.00 53.47 106 HIS A N 1
ATOM 789 C CA . HIS A 1 106 ? 1.883 12.069 9.532 1.00 53.47 106 HIS A CA 1
ATOM 790 C C . HIS A 1 106 ? 2.760 12.272 8.287 1.00 53.47 106 HIS A C 1
ATOM 792 O O . HIS A 1 106 ? 3.888 12.756 8.369 1.00 53.47 106 HIS A O 1
ATOM 798 N N . GLY A 1 107 ? 2.264 11.853 7.120 1.00 41.97 107 GLY A N 1
ATOM 799 C CA . GLY A 1 107 ? 3.056 11.832 5.890 1.00 41.97 107 GLY A CA 1
ATOM 800 C C . GLY A 1 107 ? 2.876 13.042 4.974 1.00 41.97 107 GLY A C 1
ATOM 801 O O . GLY A 1 107 ? 2.026 13.028 4.092 1.00 41.97 107 GLY A O 1
ATOM 802 N N . THR A 1 108 ? 3.795 14.000 5.071 1.00 41.47 108 THR A N 1
ATOM 803 C CA . THR A 1 108 ? 4.613 14.457 3.932 1.00 41.47 108 THR A CA 1
ATOM 804 C C . THR A 1 108 ? 6.057 14.609 4.438 1.00 41.47 108 THR A C 1
ATOM 806 O O . THR A 1 108 ? 6.244 14.817 5.638 1.00 41.47 108 THR A O 1
ATOM 809 N N . PRO A 1 109 ? 7.106 14.528 3.589 1.00 36.91 109 PRO A N 1
ATOM 810 C CA . PRO A 1 109 ? 8.491 14.733 4.042 1.00 36.91 109 PRO A CA 1
ATOM 811 C C . PRO A 1 109 ? 8.723 16.070 4.769 1.00 36.91 109 PRO A C 1
ATOM 813 O O . PRO A 1 109 ? 9.716 16.219 5.470 1.00 36.91 109 PRO A O 1
ATOM 816 N N . SER A 1 110 ? 7.829 17.043 4.571 1.00 35.19 110 SER A N 1
ATOM 817 C CA . SER A 1 110 ? 7.891 18.384 5.155 1.00 35.19 110 SER A CA 1
ATOM 818 C C . SER A 1 110 ? 7.153 18.507 6.495 1.00 35.19 110 SER A C 1
ATOM 820 O O . SER A 1 110 ? 7.440 19.435 7.240 1.00 35.19 110 SER A O 1
ATOM 822 N N . GLU A 1 111 ? 6.244 17.582 6.813 1.00 42.47 111 GLU A N 1
ATOM 823 C CA . GLU A 1 111 ? 5.338 17.652 7.976 1.00 42.47 111 GLU A CA 1
ATOM 824 C C . GLU A 1 111 ? 5.348 16.353 8.799 1.00 42.47 111 GLU A C 1
ATOM 826 O O . GLU A 1 111 ? 4.398 16.035 9.512 1.00 42.47 111 GLU A O 1
ATOM 831 N N . THR A 1 112 ? 6.427 15.569 8.701 1.00 44.09 112 THR A N 1
ATOM 832 C CA . THR A 1 112 ? 6.609 14.397 9.563 1.00 44.09 112 THR A CA 1
ATOM 833 C C . THR A 1 112 ? 6.918 14.870 10.984 1.00 44.09 112 THR A C 1
ATOM 835 O O . THR A 1 112 ? 8.073 15.059 11.359 1.00 44.09 112 THR A O 1
ATOM 838 N N . HIS A 1 113 ? 5.881 15.084 11.788 1.00 44.56 113 HIS A N 1
ATOM 839 C CA . HIS A 1 113 ? 6.019 15.183 13.234 1.00 44.56 113 HIS A CA 1
ATOM 840 C C . HIS A 1 113 ? 5.995 13.770 13.808 1.00 44.56 113 HIS A C 1
ATOM 842 O O . HIS A 1 113 ? 4.957 13.119 13.842 1.00 44.56 113 HIS A O 1
ATOM 848 N N . ALA A 1 114 ? 7.169 13.276 14.201 1.00 46.78 114 ALA A N 1
ATOM 849 C CA . ALA A 1 114 ? 7.255 12.125 15.081 1.00 46.78 114 ALA A CA 1
ATOM 850 C C . ALA A 1 114 ? 6.965 12.621 16.500 1.00 46.78 114 ALA A C 1
ATOM 852 O O . ALA A 1 114 ? 7.826 13.219 17.146 1.00 46.78 114 ALA A O 1
ATOM 853 N N . GLU A 1 115 ? 5.744 12.415 16.977 1.00 50.50 115 GLU A N 1
ATOM 854 C CA . GLU A 1 115 ? 5.497 12.469 18.412 1.00 50.50 115 GLU A CA 1
ATOM 855 C C . GLU A 1 115 ? 6.021 11.162 18.996 1.00 50.50 115 GLU A C 1
ATOM 857 O O . GLU A 1 115 ? 5.453 10.106 18.743 1.00 50.50 115 GLU A O 1
ATOM 862 N N . THR A 1 116 ? 7.138 11.217 19.722 1.00 44.22 116 THR A N 1
ATOM 863 C CA . THR A 1 116 ? 7.631 10.087 20.518 1.00 44.22 116 THR A CA 1
ATOM 864 C C . THR A 1 116 ? 6.974 10.175 21.896 1.00 44.22 116 THR A C 1
ATOM 866 O O . THR A 1 116 ? 7.382 11.026 22.693 1.00 44.22 116 THR A O 1
ATOM 869 N N . PRO A 1 117 ? 5.969 9.347 22.227 1.00 45.69 117 PRO A N 1
ATOM 870 C CA . PRO A 1 117 ? 5.451 9.277 23.578 1.00 45.69 117 PRO A CA 1
ATOM 871 C C . PRO A 1 117 ? 6.517 8.669 24.494 1.00 45.69 117 PRO A C 1
ATOM 873 O O . PRO A 1 117 ? 7.379 7.895 24.066 1.00 45.69 117 PRO A O 1
ATOM 876 N N . ALA A 1 118 ? 6.439 8.993 25.785 1.00 43.81 118 ALA A N 1
ATOM 877 C CA . ALA A 1 118 ? 7.113 8.215 26.819 1.00 43.81 118 ALA A CA 1
ATOM 878 C C . ALA A 1 118 ? 6.714 6.731 26.700 1.00 43.81 118 ALA A C 1
ATOM 880 O O . ALA A 1 118 ? 5.598 6.453 26.274 1.00 43.81 118 ALA A O 1
ATOM 881 N N . ALA A 1 119 ? 7.627 5.819 27.070 1.00 50.72 119 ALA A N 1
ATOM 882 C CA . ALA A 1 119 ? 7.511 4.358 26.952 1.00 50.72 119 ALA A CA 1
ATOM 883 C C . ALA A 1 119 ? 6.056 3.851 26.879 1.00 50.72 119 ALA A C 1
ATOM 885 O O . ALA A 1 119 ? 5.367 3.776 27.896 1.00 50.72 119 ALA A O 1
ATOM 886 N N . ASP A 1 120 ? 5.598 3.547 25.663 1.00 56.16 120 ASP A N 1
ATOM 887 C CA . ASP A 1 120 ? 4.223 3.132 25.410 1.00 56.16 120 ASP A CA 1
ATOM 888 C C . ASP A 1 120 ? 4.054 1.640 25.761 1.00 56.16 120 ASP A C 1
ATOM 890 O O . ASP A 1 120 ? 4.651 0.786 25.095 1.00 56.16 120 ASP A O 1
ATOM 894 N N . PRO A 1 121 ? 3.250 1.294 26.786 1.00 57.16 121 PRO A N 1
ATOM 895 C CA . PRO A 1 121 ? 3.027 -0.094 27.176 1.00 57.16 121 PRO A CA 1
ATOM 896 C C . PRO A 1 121 ? 2.278 -0.911 26.110 1.00 57.16 121 PRO A C 1
ATOM 898 O O . PRO A 1 121 ? 2.330 -2.137 26.167 1.00 57.16 121 PRO A O 1
ATOM 901 N N . SER A 1 122 ? 1.603 -0.270 25.146 1.00 62.41 122 SER A N 1
ATOM 902 C CA . SER A 1 122 ? 0.839 -0.955 24.094 1.00 62.41 122 SER A CA 1
ATOM 903 C C . SER A 1 122 ? 1.718 -1.586 23.012 1.00 62.41 122 SER A C 1
ATOM 905 O O . SER A 1 122 ? 1.276 -2.514 22.334 1.00 62.41 122 SER A O 1
ATOM 907 N N . ARG A 1 123 ? 2.963 -1.103 22.864 1.00 76.56 123 ARG A N 1
ATOM 908 C CA . ARG A 1 123 ? 3.925 -1.515 21.823 1.00 76.56 123 ARG A CA 1
ATOM 909 C C . ARG A 1 123 ? 3.414 -1.302 20.389 1.00 76.56 123 ARG A C 1
ATOM 911 O O . ARG A 1 123 ? 3.875 -1.974 19.469 1.00 76.56 123 ARG A O 1
ATOM 918 N N . ILE A 1 124 ? 2.461 -0.385 20.178 1.00 80.31 124 ILE A N 1
ATOM 919 C CA . ILE A 1 124 ? 1.835 -0.151 18.869 1.00 80.31 124 ILE A CA 1
ATOM 920 C C . ILE A 1 124 ? 2.224 1.205 18.285 1.00 80.31 124 ILE A C 1
ATOM 922 O O . ILE A 1 124 ? 2.024 2.256 18.884 1.00 80.31 124 ILE A O 1
ATOM 926 N N . GLY A 1 125 ? 2.721 1.183 17.050 1.00 83.62 125 GLY A N 1
ATOM 927 C CA . GLY A 1 125 ? 2.935 2.369 16.224 1.00 83.62 125 GLY A CA 1
ATOM 928 C C . GLY A 1 125 ? 1.868 2.504 15.139 1.00 83.62 125 GLY A C 1
ATOM 929 O O . GLY A 1 125 ? 1.359 1.505 14.629 1.00 83.62 125 GLY A O 1
ATOM 930 N N . LEU A 1 126 ? 1.559 3.739 14.738 1.00 87.81 126 LEU A N 1
ATOM 931 C CA . LEU A 1 126 ? 0.639 4.050 13.644 1.00 87.81 126 LEU A CA 1
ATOM 932 C C . LEU A 1 126 ? 1.300 4.996 12.635 1.00 87.81 126 LEU A C 1
ATOM 934 O O . LEU A 1 126 ? 1.586 6.155 12.918 1.00 87.81 126 LEU A O 1
ATOM 938 N N . THR A 1 127 ? 1.454 4.552 11.395 1.00 90.38 127 THR A N 1
ATOM 939 C CA . THR A 1 127 ? 1.738 5.473 10.290 1.00 90.38 127 THR A CA 1
ATOM 940 C C . THR A 1 127 ? 0.443 5.795 9.560 1.00 90.38 127 THR A C 1
ATOM 942 O O . THR A 1 127 ? -0.361 4.897 9.304 1.00 90.38 127 THR A O 1
ATOM 945 N N . LEU A 1 128 ? 0.220 7.070 9.236 1.00 90.38 128 LEU A N 1
ATOM 946 C CA . LEU A 1 128 ? -0.970 7.514 8.520 1.00 90.38 128 LEU A CA 1
ATOM 947 C C . LEU A 1 128 ? -0.624 8.645 7.550 1.00 90.38 128 LEU A C 1
ATOM 949 O O . LEU A 1 128 ? -0.131 9.708 7.921 1.00 90.38 128 LEU A O 1
ATOM 953 N N . VAL A 1 129 ? -0.969 8.429 6.289 1.00 91.25 129 VAL A N 1
ATOM 954 C CA . VAL A 1 129 ? -1.071 9.456 5.257 1.00 91.25 129 VAL A CA 1
ATOM 955 C C . VAL A 1 129 ? -2.563 9.703 5.049 1.00 91.25 129 VAL A C 1
ATOM 957 O O . VAL A 1 129 ? -3.204 8.915 4.345 1.00 91.25 129 VAL A O 1
ATOM 960 N N . PRO A 1 130 ? -3.151 10.745 5.677 1.00 90.00 130 PRO A N 1
ATOM 961 C CA . PRO A 1 130 ? -4.593 10.958 5.623 1.00 90.00 130 PRO A CA 1
ATOM 962 C C . PRO A 1 130 ? -5.073 11.208 4.202 1.00 90.00 130 PRO A C 1
ATOM 964 O O . PRO A 1 130 ? -6.093 10.667 3.794 1.00 90.00 130 PRO A O 1
ATOM 967 N N . LEU A 1 131 ? -4.321 11.984 3.426 1.00 88.31 131 LEU A N 1
ATOM 968 C CA . LEU A 1 131 ? -4.607 12.211 2.023 1.00 88.31 131 LEU A CA 1
ATOM 969 C C . LEU A 1 131 ? -3.302 12.299 1.246 1.00 88.31 131 LEU A C 1
ATOM 971 O O . LEU A 1 131 ? -2.485 13.190 1.469 1.00 88.31 131 LEU A O 1
ATOM 975 N N . GLU A 1 132 ? -3.119 11.388 0.303 1.00 81.56 132 GLU A N 1
ATOM 976 C CA . GLU A 1 132 ? -2.023 11.447 -0.644 1.00 81.56 132 GLU A CA 1
ATOM 977 C C . GLU A 1 132 ? -2.304 12.548 -1.673 1.00 81.56 132 GLU A C 1
ATOM 979 O O . GLU A 1 132 ? -2.877 12.327 -2.742 1.00 81.56 132 GLU A O 1
ATOM 984 N N . TRP A 1 133 ? -1.898 13.761 -1.313 1.00 67.88 133 TRP A N 1
ATOM 985 C CA . TRP A 1 133 ? -2.008 14.960 -2.125 1.00 67.88 133 TRP A CA 1
ATOM 986 C C . TRP A 1 133 ? -0.625 15.597 -2.238 1.00 67.88 133 TRP A C 1
ATOM 988 O O . TRP A 1 133 ? -0.090 16.119 -1.264 1.00 67.88 133 TRP A O 1
ATOM 998 N N . ARG A 1 134 ? 0.003 15.543 -3.418 1.00 56.78 134 ARG A N 1
ATOM 999 C CA . ARG A 1 134 ? 1.280 16.239 -3.645 1.00 56.78 134 ARG A CA 1
ATOM 1000 C C . ARG A 1 134 ? 1.061 17.448 -4.543 1.00 56.78 134 ARG A C 1
ATOM 1002 O O . ARG A 1 134 ? 0.625 17.315 -5.683 1.00 56.78 134 ARG A O 1
ATOM 1009 N N . HIS A 1 135 ? 1.371 18.620 -3.989 1.00 40.81 135 HIS A N 1
ATOM 1010 C CA . HIS A 1 135 ? 1.216 19.938 -4.596 1.00 40.81 135 HIS A CA 1
ATOM 1011 C C . HIS A 1 135 ? 1.713 19.997 -6.045 1.00 40.81 135 HIS A C 1
ATOM 1013 O O . HIS A 1 135 ? 2.861 19.668 -6.346 1.00 40.81 135 HIS A O 1
ATOM 1019 N N . GLY A 1 136 ? 0.851 20.487 -6.935 1.00 40.38 136 GLY A N 1
ATOM 1020 C CA . GLY A 1 136 ? 1.197 20.665 -8.340 1.00 40.38 136 GLY A CA 1
ATOM 1021 C C . GLY A 1 136 ? 0.035 21.134 -9.206 1.00 40.38 136 GLY A C 1
ATOM 1022 O O . GLY A 1 136 ? -0.315 20.438 -10.145 1.00 40.38 136 GLY A O 1
ATOM 1023 N N . ARG A 1 137 ? -0.552 22.299 -8.885 1.00 41.81 137 ARG A N 1
ATOM 1024 C CA . ARG A 1 137 ? -1.388 23.185 -9.739 1.00 41.81 137 ARG A CA 1
ATOM 1025 C C . ARG A 1 137 ? -2.564 22.598 -10.548 1.00 41.81 137 ARG A C 1
ATOM 1027 O O . ARG A 1 137 ? -3.226 23.363 -11.242 1.00 41.81 137 ARG A O 1
ATOM 1034 N N . ALA A 1 138 ? -2.856 21.305 -10.488 1.00 45.34 138 ALA A N 1
ATOM 1035 C CA . ALA A 1 138 ? -4.058 20.738 -11.085 1.00 45.34 138 ALA A CA 1
ATOM 1036 C C . ALA A 1 138 ? -5.193 20.819 -10.063 1.00 45.34 138 ALA A C 1
ATOM 1038 O O . ALA A 1 138 ? -5.054 20.317 -8.946 1.00 45.34 138 ALA A O 1
ATOM 1039 N N . ARG A 1 139 ? -6.308 21.457 -10.438 1.00 50.03 139 ARG A N 1
ATOM 1040 C CA . ARG A 1 139 ? -7.517 21.449 -9.611 1.00 50.03 139 ARG A CA 1
ATOM 1041 C C . ARG A 1 139 ? -7.983 19.998 -9.417 1.00 50.03 139 ARG A C 1
ATOM 1043 O O . ARG A 1 139 ? -7.850 19.198 -10.346 1.00 50.03 139 ARG A O 1
ATOM 1050 N N . PRO A 1 140 ? -8.557 19.642 -8.263 1.00 47.62 140 PRO A N 1
ATOM 1051 C CA . PRO A 1 140 ? -8.970 18.270 -7.968 1.00 47.62 140 PRO A CA 1
ATOM 1052 C C . PRO A 1 140 ? -9.939 17.624 -8.965 1.00 47.62 140 PRO A C 1
ATOM 1054 O O . PRO A 1 140 ? -9.903 16.409 -9.144 1.00 47.62 140 PRO A O 1
ATOM 1057 N N . ARG A 1 141 ? -10.730 18.419 -9.700 1.00 43.75 141 ARG A N 1
ATOM 1058 C CA . ARG A 1 141 ? -11.575 17.923 -10.801 1.00 43.75 141 ARG A CA 1
ATOM 1059 C C . ARG A 1 141 ? -10.786 17.206 -11.894 1.00 43.75 141 ARG A C 1
ATOM 1061 O O . ARG A 1 141 ? -11.278 16.247 -12.481 1.00 43.75 141 ARG A O 1
ATOM 10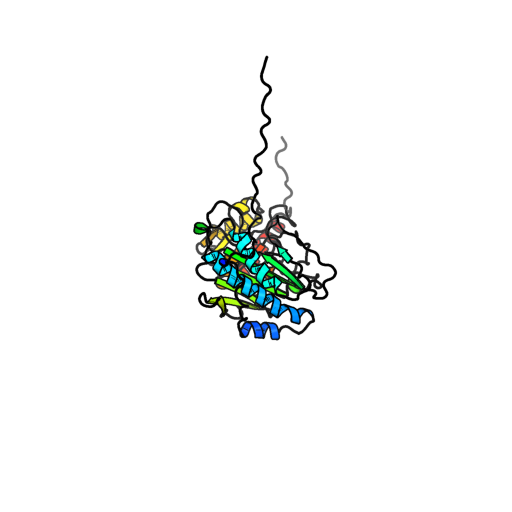68 N N . ASP A 1 142 ? -9.549 17.643 -12.115 1.00 53.03 142 ASP A N 1
ATOM 1069 C CA . ASP A 1 142 ? -8.629 17.023 -13.055 1.00 53.03 142 ASP A CA 1
ATOM 1070 C C . ASP A 1 142 ? -7.719 16.004 -12.372 1.00 53.03 142 ASP A C 1
ATOM 1072 O O . ASP A 1 142 ? -6.984 15.347 -13.093 1.00 53.03 142 ASP A O 1
ATOM 1076 N N . ALA A 1 143 ? -7.701 15.863 -11.036 1.00 56.34 143 ALA A N 1
ATOM 1077 C CA . ALA A 1 143 ? -6.702 15.084 -10.285 1.00 56.34 143 ALA A CA 1
ATOM 1078 C C . ALA A 1 143 ? -6.835 13.560 -10.430 1.00 56.34 143 ALA A C 1
ATOM 1080 O O . ALA A 1 143 ? -5.833 12.847 -10.322 1.00 56.34 143 ALA A O 1
ATOM 1081 N N . GLY A 1 144 ? -8.033 13.070 -10.760 1.00 76.19 144 GLY A N 1
ATOM 1082 C CA . GLY A 1 144 ? -8.333 11.641 -10.726 1.00 76.19 144 GLY A CA 1
ATOM 1083 C C . GLY A 1 144 ? -8.472 11.126 -9.285 1.00 76.19 144 GLY A C 1
ATOM 1084 O O . GLY A 1 144 ? -8.677 11.923 -8.372 1.00 76.19 144 GLY A O 1
ATOM 1085 N N . PRO A 1 145 ? -8.407 9.803 -9.065 1.00 87.31 145 PRO A N 1
ATOM 1086 C CA . PRO A 1 145 ? -8.550 9.231 -7.730 1.00 87.31 145 PRO A CA 1
ATOM 1087 C C . PRO A 1 145 ? -7.424 9.681 -6.788 1.00 87.31 145 PRO A C 1
ATOM 1089 O O . PRO A 1 145 ? -6.258 9.728 -7.184 1.00 87.31 145 PRO A O 1
ATOM 1092 N N . VAL A 1 146 ? -7.789 9.948 -5.535 1.00 90.12 146 VAL A N 1
ATOM 1093 C CA . VAL A 1 146 ? -6.881 10.222 -4.404 1.00 90.12 146 VAL A CA 1
ATOM 1094 C C . VAL A 1 146 ? -6.989 9.091 -3.379 1.00 90.12 146 VAL A C 1
ATOM 1096 O O . VAL A 1 146 ? -7.835 8.208 -3.527 1.00 90.12 146 VAL A O 1
ATOM 1099 N N . GLY A 1 147 ? -6.145 9.063 -2.349 1.00 93.06 147 GLY A N 1
ATOM 1100 C CA . GLY A 1 147 ? -6.153 7.947 -1.402 1.00 93.06 147 GLY A CA 1
ATOM 1101 C C . GLY A 1 147 ? -5.536 8.246 -0.048 1.00 93.06 147 GLY A C 1
ATOM 1102 O O . GLY A 1 147 ? -4.965 9.313 0.157 1.00 93.06 147 GLY A O 1
ATOM 1103 N N . SER A 1 148 ? -5.667 7.284 0.860 1.00 95.25 148 SER A N 1
ATOM 1104 C CA . SER A 1 148 ? -5.040 7.285 2.185 1.00 95.25 148 SER A CA 1
ATOM 1105 C C . SER A 1 148 ? -4.229 6.012 2.360 1.00 95.25 148 SER A C 1
ATOM 1107 O O . SER A 1 148 ? -4.611 4.956 1.850 1.00 95.25 148 SER A O 1
ATOM 1109 N N . ILE A 1 149 ? -3.148 6.091 3.127 1.00 95.94 149 ILE A N 1
ATOM 1110 C CA . ILE A 1 149 ? -2.278 4.951 3.425 1.00 95.94 149 ILE A CA 1
ATOM 1111 C C . ILE A 1 149 ? -2.103 4.879 4.934 1.00 95.94 149 ILE A C 1
ATOM 1113 O O . ILE A 1 149 ? -1.877 5.905 5.569 1.00 95.94 149 ILE A O 1
ATOM 1117 N N . PHE A 1 150 ? -2.190 3.688 5.512 1.00 95.25 150 PHE A N 1
ATOM 1118 C CA . PHE A 1 150 ? -1.877 3.490 6.921 1.00 95.25 150 PHE A CA 1
ATOM 1119 C C . PHE A 1 150 ? -1.150 2.173 7.173 1.00 95.25 150 PHE A C 1
ATOM 1121 O O . PHE A 1 150 ? -1.331 1.194 6.445 1.00 95.25 150 PHE A O 1
ATOM 1128 N N . GLY A 1 151 ? -0.347 2.147 8.232 1.00 93.69 151 GLY A N 1
ATOM 1129 C CA . GLY A 1 151 ? 0.335 0.960 8.737 1.00 93.69 151 GLY A CA 1
ATOM 1130 C C . GLY A 1 151 ? 0.242 0.887 10.257 1.00 93.69 151 GLY A C 1
ATOM 1131 O O . GLY A 1 151 ? 0.384 1.905 10.930 1.00 93.69 151 GLY A O 1
ATOM 1132 N N . ILE A 1 152 ? 0.006 -0.310 10.789 1.00 91.31 152 ILE A N 1
ATOM 1133 C CA . ILE A 1 152 ? 0.030 -0.591 12.228 1.00 91.31 152 ILE A CA 1
ATOM 1134 C C . ILE A 1 152 ? 1.260 -1.443 12.517 1.00 91.31 152 ILE A C 1
ATOM 1136 O O . ILE A 1 152 ? 1.454 -2.491 11.895 1.00 91.31 152 ILE A O 1
ATOM 1140 N N . TRP A 1 153 ? 2.075 -0.981 13.454 1.00 88.88 153 TRP A N 1
ATOM 1141 C CA . TRP A 1 153 ? 3.426 -1.466 13.702 1.00 88.88 153 TRP A CA 1
ATOM 1142 C C . TRP A 1 153 ? 3.553 -2.031 15.111 1.00 88.88 153 TRP A C 1
ATOM 1144 O O . TRP A 1 153 ? 3.006 -1.458 16.045 1.00 88.88 153 TRP A O 1
ATOM 1154 N N . ASP A 1 154 ? 4.313 -3.106 15.263 1.00 86.06 154 ASP A N 1
ATOM 1155 C CA . ASP A 1 154 ? 4.908 -3.513 16.532 1.00 86.06 154 ASP A CA 1
ATOM 1156 C C . ASP A 1 154 ? 6.210 -2.725 16.733 1.00 86.06 154 ASP A C 1
ATOM 1158 O O . ASP A 1 154 ? 7.136 -2.822 15.922 1.00 86.06 154 ASP A O 1
ATOM 1162 N N . THR A 1 155 ? 6.273 -1.917 17.791 1.00 80.69 155 THR A N 1
ATOM 1163 C CA . THR A 1 155 ? 7.412 -1.029 18.063 1.00 80.69 155 THR A CA 1
ATOM 1164 C C . THR A 1 155 ? 8.623 -1.748 18.664 1.00 80.69 155 THR A C 1
ATOM 1166 O O . THR A 1 155 ? 9.722 -1.184 18.663 1.00 80.69 155 THR A O 1
ATOM 1169 N N . GLU A 1 156 ? 8.473 -2.995 19.124 1.00 79.12 156 GLU A N 1
ATOM 1170 C CA . GLU A 1 156 ? 9.591 -3.811 19.618 1.00 79.12 156 GLU A CA 1
ATOM 1171 C C . GLU A 1 156 ? 10.300 -4.580 18.501 1.00 79.12 156 GLU A C 1
ATOM 1173 O O . GLU A 1 156 ? 11.512 -4.813 18.557 1.00 79.12 156 GLU A O 1
ATOM 1178 N N . SER A 1 157 ? 9.562 -4.961 17.460 1.00 78.12 157 SER A N 1
ATOM 1179 C CA . SER A 1 157 ? 10.080 -5.742 16.339 1.00 78.12 157 SER A CA 1
ATOM 1180 C C . SER A 1 157 ? 10.912 -4.880 15.382 1.00 78.12 157 SER A C 1
ATOM 1182 O O . SER A 1 157 ? 10.448 -4.489 14.321 1.00 78.12 157 SER A O 1
ATOM 1184 N N . GLN A 1 158 ? 12.179 -4.610 15.707 1.00 73.06 158 GLN A N 1
ATOM 1185 C CA . GLN A 1 158 ? 13.037 -3.739 14.877 1.00 73.06 158 GLN A CA 1
ATOM 1186 C C . GLN A 1 158 ? 13.865 -4.471 13.805 1.00 73.06 158 GLN A C 1
ATOM 1188 O O . GLN A 1 158 ? 14.493 -3.833 12.958 1.00 73.06 158 GLN A O 1
ATOM 1193 N N . ASN A 1 159 ? 13.849 -5.810 13.796 1.00 83.75 159 ASN A N 1
ATOM 1194 C CA . ASN A 1 159 ? 14.716 -6.615 12.925 1.00 83.75 159 ASN A CA 1
ATOM 1195 C C . ASN A 1 159 ? 14.420 -6.437 11.430 1.00 83.75 159 ASN A C 1
ATOM 1197 O O . ASN A 1 159 ? 15.342 -6.413 10.621 1.00 83.75 159 ASN A O 1
ATOM 1201 N N . SER A 1 160 ? 13.142 -6.348 11.057 1.00 93.06 160 SER A N 1
ATOM 1202 C CA . SER A 1 160 ? 12.732 -6.107 9.673 1.00 93.06 160 SER A CA 1
ATOM 1203 C C . SER A 1 160 ? 11.380 -5.413 9.618 1.00 93.06 160 SER A C 1
ATOM 1205 O O . SER A 1 160 ? 10.518 -5.650 10.469 1.00 93.06 160 SER A O 1
ATOM 1207 N N . LEU A 1 161 ? 11.160 -4.623 8.569 1.00 93.94 161 LEU A N 1
ATOM 1208 C CA . LEU A 1 161 ? 9.862 -4.022 8.274 1.00 93.94 161 LEU A CA 1
ATOM 1209 C C . LEU A 1 161 ? 8.755 -5.081 8.163 1.00 93.94 161 LEU A C 1
ATOM 1211 O O . LEU A 1 161 ? 7.638 -4.829 8.603 1.00 93.94 161 LEU A O 1
ATOM 1215 N N . ARG A 1 162 ? 9.042 -6.280 7.628 1.00 94.19 162 ARG A N 1
ATOM 1216 C CA . ARG A 1 162 ? 8.048 -7.363 7.507 1.00 94.19 162 ARG A CA 1
ATOM 1217 C C . ARG A 1 162 ? 7.544 -7.872 8.853 1.00 94.19 162 ARG A C 1
ATOM 1219 O O . ARG A 1 162 ? 6.360 -8.200 8.956 1.00 94.19 162 ARG A O 1
ATOM 1226 N N . ALA A 1 163 ? 8.443 -7.992 9.829 1.00 90.25 163 ALA A N 1
ATOM 1227 C CA . ALA A 1 163 ? 8.112 -8.439 11.178 1.00 90.25 163 ALA A CA 1
ATOM 1228 C C . ALA A 1 163 ? 7.404 -7.333 11.971 1.00 90.25 163 ALA A C 1
ATOM 1230 O O . ALA A 1 163 ? 6.429 -7.612 12.658 1.00 90.25 163 ALA A O 1
ATOM 1231 N N . ALA A 1 164 ? 7.859 -6.086 11.816 1.00 90.69 164 ALA A N 1
ATOM 1232 C CA . ALA A 1 164 ? 7.296 -4.923 12.493 1.00 90.69 164 ALA A CA 1
ATOM 1233 C C . ALA A 1 164 ? 5.887 -4.565 12.005 1.00 90.69 164 ALA A C 1
ATOM 1235 O O . ALA A 1 164 ? 5.027 -4.192 12.794 1.00 90.69 164 ALA A O 1
ATOM 1236 N N . LEU A 1 165 ? 5.637 -4.637 10.695 1.00 92.19 165 LEU A N 1
ATOM 1237 C CA . LEU A 1 165 ? 4.382 -4.196 10.089 1.00 92.19 165 LEU A CA 1
ATOM 1238 C C . LEU A 1 165 ? 3.295 -5.266 10.232 1.00 92.19 165 LEU A C 1
ATOM 1240 O O . LEU A 1 165 ? 3.201 -6.203 9.431 1.00 92.19 165 LEU A O 1
ATOM 1244 N N . LEU A 1 166 ? 2.448 -5.099 11.243 1.00 90.69 166 LEU A N 1
ATOM 1245 C CA . LEU A 1 166 ? 1.372 -6.026 11.582 1.00 90.69 166 LEU A CA 1
ATOM 1246 C C . LEU A 1 166 ? 0.254 -5.978 10.537 1.00 90.69 166 LEU A C 1
ATOM 1248 O O . LEU A 1 166 ? -0.150 -7.012 9.996 1.00 90.69 166 LEU A O 1
ATOM 1252 N N . LEU A 1 167 ? -0.212 -4.764 10.228 1.00 92.81 167 LEU A N 1
ATOM 1253 C CA . LEU A 1 167 ? -1.332 -4.494 9.327 1.00 92.81 167 LEU A CA 1
ATOM 1254 C C . LEU A 1 167 ? -1.004 -3.312 8.422 1.00 92.81 167 LEU A C 1
ATOM 1256 O O . LEU A 1 167 ? -0.338 -2.369 8.837 1.00 92.81 167 LEU A O 1
ATOM 1260 N N . ALA A 1 168 ? -1.533 -3.328 7.206 1.00 96.56 168 ALA A N 1
ATOM 1261 C CA . ALA A 1 168 ? -1.439 -2.198 6.290 1.00 96.56 168 ALA A CA 1
ATOM 1262 C C . ALA A 1 168 ? -2.765 -1.996 5.566 1.00 96.56 168 ALA A C 1
ATOM 1264 O O . ALA A 1 168 ? -3.465 -2.969 5.273 1.00 96.56 168 ALA A O 1
ATOM 1265 N N . GLY A 1 169 ? -3.089 -0.746 5.251 1.00 97.44 169 GLY A N 1
ATOM 1266 C CA . GLY A 1 169 ? -4.265 -0.407 4.467 1.00 97.44 169 GLY A CA 1
ATOM 1267 C C . GLY A 1 169 ? -4.007 0.705 3.464 1.00 97.44 169 GLY A C 1
ATOM 1268 O O . GLY A 1 169 ? -3.254 1.642 3.725 1.00 97.44 169 GLY A O 1
ATOM 1269 N N . VAL A 1 170 ? -4.646 0.580 2.302 1.00 97.94 170 VAL A N 1
ATOM 1270 C CA . VAL A 1 170 ? -4.612 1.565 1.217 1.00 97.94 170 VAL A CA 1
ATOM 1271 C C . VAL A 1 170 ? -6.042 1.817 0.759 1.00 97.94 170 VAL A C 1
ATOM 1273 O O . VAL A 1 170 ? -6.680 0.940 0.170 1.00 97.94 170 VAL A O 1
ATOM 1276 N N . ALA A 1 171 ? -6.547 3.013 1.043 1.00 97.31 171 ALA A N 1
ATOM 1277 C CA . ALA A 1 171 ? -7.859 3.467 0.610 1.00 97.31 171 ALA A CA 1
ATOM 1278 C C . ALA A 1 171 ? -7.746 4.303 -0.665 1.00 97.31 171 ALA A C 1
ATOM 1280 O O . ALA A 1 171 ? -6.809 5.085 -0.822 1.00 97.31 171 ALA A O 1
ATOM 1281 N N . VAL A 1 172 ? -8.722 4.166 -1.558 1.00 95.88 172 VAL A N 1
ATOM 1282 C CA . VAL A 1 172 ? -8.834 4.973 -2.775 1.00 95.88 172 VAL A CA 1
ATOM 1283 C C . VAL A 1 172 ? -10.224 5.575 -2.853 1.00 95.88 172 VAL A C 1
ATOM 1285 O O . VAL A 1 172 ? -11.220 4.857 -2.775 1.00 95.88 172 VAL A O 1
ATOM 1288 N N . TYR A 1 173 ? -10.263 6.888 -3.054 1.00 93.25 173 TYR A N 1
ATOM 1289 C CA . TYR A 1 173 ? -11.460 7.695 -3.227 1.00 93.25 173 TYR A CA 1
ATOM 1290 C C . TYR A 1 173 ? -11.572 8.088 -4.704 1.00 93.25 173 TYR A C 1
ATOM 1292 O O . TYR A 1 173 ? -10.766 8.861 -5.227 1.00 93.25 173 TYR A O 1
ATOM 1300 N N . GLY A 1 174 ? -12.554 7.519 -5.400 1.00 88.12 174 GLY A N 1
ATOM 1301 C CA . GLY A 1 174 ? -12.828 7.793 -6.811 1.00 88.12 174 GLY A CA 1
ATOM 1302 C C . GLY A 1 174 ? -14.306 7.586 -7.130 1.00 88.12 174 GLY A C 1
ATOM 1303 O O . GLY A 1 174 ? -15.166 7.918 -6.323 1.00 88.12 174 GLY A O 1
ATOM 1304 N N . GLY A 1 175 ? -14.623 6.980 -8.281 1.00 87.50 175 GLY A N 1
ATOM 1305 C CA . GLY A 1 175 ? -16.015 6.629 -8.622 1.00 87.50 175 GLY A CA 1
ATOM 1306 C C . GLY A 1 175 ? -16.678 5.655 -7.631 1.00 87.50 175 GLY A C 1
ATOM 1307 O O . GLY A 1 175 ? -17.895 5.517 -7.610 1.00 87.50 175 GLY A O 1
ATOM 1308 N N . HIS A 1 176 ? -15.875 4.981 -6.811 1.00 92.06 176 HIS A N 1
ATOM 1309 C CA . HIS A 1 176 ? -16.278 4.278 -5.600 1.00 92.06 176 HIS A CA 1
ATOM 1310 C C . HIS A 1 176 ? -15.130 4.362 -4.588 1.00 92.06 176 HIS A C 1
ATOM 1312 O O . HIS A 1 176 ? -13.994 4.660 -4.968 1.00 92.06 176 HIS A O 1
ATOM 1318 N N . THR A 1 177 ? -15.422 4.046 -3.327 1.00 95.75 177 THR A N 1
ATOM 1319 C CA . THR A 1 177 ? -14.401 3.955 -2.278 1.00 95.75 177 THR A CA 1
ATOM 1320 C C . THR A 1 177 ? -14.002 2.506 -2.065 1.00 95.75 177 THR A C 1
ATOM 1322 O O . THR A 1 177 ? -14.818 1.666 -1.671 1.00 95.75 177 THR A O 1
ATOM 1325 N N . GLY A 1 178 ? -12.745 2.210 -2.378 1.00 96.81 178 GLY A N 1
ATOM 1326 C CA . GLY A 1 178 ? -12.131 0.900 -2.202 1.00 96.81 178 GLY A CA 1
ATOM 1327 C C . GLY A 1 178 ? -11.085 0.927 -1.095 1.00 96.81 178 GLY A C 1
ATOM 1328 O O . GLY A 1 178 ? -10.406 1.933 -0.915 1.00 96.81 178 GLY A O 1
ATOM 1329 N N . LEU A 1 179 ? -10.934 -0.186 -0.381 1.00 97.62 179 LEU A N 1
ATOM 1330 C CA . LEU A 1 179 ? -9.903 -0.369 0.639 1.00 97.62 179 LEU A CA 1
ATOM 1331 C C . LEU A 1 179 ? -9.197 -1.705 0.408 1.00 97.62 179 LEU A C 1
ATOM 1333 O O . LEU A 1 179 ? -9.826 -2.762 0.478 1.00 97.62 179 LEU A O 1
ATOM 1337 N N . LEU A 1 180 ? -7.896 -1.656 0.136 1.00 98.12 180 LEU A N 1
ATOM 1338 C CA . LEU A 1 180 ? -7.026 -2.819 0.271 1.00 98.12 180 LEU A CA 1
ATOM 1339 C C . LEU A 1 180 ? -6.578 -2.924 1.723 1.00 98.12 180 LEU A C 1
ATOM 1341 O O . LEU A 1 180 ? -6.135 -1.931 2.296 1.00 98.12 180 LEU A O 1
ATOM 1345 N N . LEU A 1 181 ? -6.684 -4.114 2.301 1.00 97.31 181 LEU A N 1
ATOM 1346 C CA . LEU A 1 181 ? -6.327 -4.374 3.691 1.00 97.31 181 LEU A CA 1
ATOM 1347 C C . LEU A 1 181 ? -5.489 -5.648 3.784 1.00 97.31 181 LEU A C 1
ATOM 1349 O O . LEU A 1 181 ? -5.977 -6.724 3.443 1.00 97.31 181 LEU A O 1
ATOM 1353 N N . SER A 1 182 ? -4.257 -5.527 4.277 1.00 95.75 182 SER A N 1
ATOM 1354 C CA . SER A 1 182 ? -3.398 -6.660 4.626 1.00 95.75 182 SER A CA 1
ATOM 1355 C C . SER A 1 182 ? -3.605 -7.018 6.095 1.00 95.75 182 SER A C 1
ATOM 1357 O O . SER A 1 182 ? -3.165 -6.274 6.973 1.00 95.75 182 SER A O 1
ATOM 1359 N N . VAL A 1 183 ? -4.205 -8.178 6.357 1.00 90.94 183 VAL A N 1
ATOM 1360 C CA . VAL A 1 183 ? -4.452 -8.741 7.695 1.00 90.94 183 VAL A CA 1
ATOM 1361 C C . VAL A 1 183 ? -4.355 -10.265 7.634 1.00 90.94 183 VAL A C 1
ATOM 1363 O O . VAL A 1 183 ? -4.632 -10.862 6.599 1.00 90.94 183 VAL A O 1
ATOM 1366 N N . GLY A 1 184 ? -3.909 -10.914 8.713 1.00 82.62 184 GLY A N 1
ATOM 1367 C CA . GLY A 1 184 ? -3.820 -12.381 8.760 1.00 82.62 184 GLY A CA 1
ATOM 1368 C C . GLY A 1 184 ? -2.875 -12.993 7.713 1.00 82.62 184 GLY A C 1
ATOM 1369 O O . GLY A 1 184 ? -3.050 -14.141 7.321 1.00 82.62 184 GLY A O 1
ATOM 1370 N N . GLY A 1 185 ? -1.894 -12.223 7.224 1.00 87.88 185 GLY A N 1
ATOM 1371 C CA . GLY A 1 185 ? -0.930 -12.671 6.212 1.00 87.88 185 GLY A CA 1
ATOM 1372 C C . GLY A 1 185 ? -1.436 -12.645 4.765 1.00 87.88 185 GLY A C 1
ATOM 1373 O O . GLY A 1 185 ? -0.708 -13.083 3.879 1.00 87.88 185 GLY A O 1
ATOM 1374 N N . ALA A 1 186 ? -2.632 -12.111 4.510 1.00 93.44 186 ALA A N 1
ATOM 1375 C CA . ALA A 1 186 ? -3.202 -11.976 3.173 1.00 93.44 186 ALA A CA 1
ATOM 1376 C C . ALA A 1 186 ? -3.731 -10.556 2.935 1.00 93.44 186 ALA A C 1
ATOM 1378 O O . ALA A 1 186 ? -4.059 -9.827 3.872 1.00 93.44 186 ALA A O 1
ATOM 1379 N N . THR A 1 187 ? -3.844 -10.168 1.664 1.00 97.00 187 THR A N 1
ATOM 1380 C CA . THR A 1 187 ? -4.499 -8.914 1.272 1.00 97.00 187 THR A CA 1
ATOM 1381 C C . THR A 1 187 ? -5.930 -9.156 0.812 1.00 97.00 187 THR A C 1
ATOM 1383 O O . THR A 1 187 ? -6.231 -10.071 0.046 1.00 97.00 187 THR A O 1
ATOM 1386 N N . HIS A 1 188 ? -6.831 -8.288 1.255 1.00 95.81 188 HIS A N 1
ATOM 1387 C CA . HIS A 1 188 ? -8.258 -8.333 0.977 1.00 95.81 188 HIS A CA 1
ATOM 1388 C C . HIS A 1 188 ? -8.703 -7.041 0.303 1.00 95.81 188 HIS A C 1
ATOM 1390 O O . HIS A 1 188 ? -8.164 -5.972 0.581 1.00 95.81 188 HIS A O 1
ATOM 1396 N N . LEU A 1 189 ? -9.714 -7.131 -0.561 1.00 96.62 189 LEU A N 1
ATOM 1397 C CA . LEU A 1 189 ? -10.351 -5.964 -1.158 1.00 96.62 189 LEU A CA 1
ATOM 1398 C C . LEU A 1 189 ? -11.730 -5.759 -0.556 1.00 96.62 189 LEU A C 1
ATOM 1400 O O . LEU A 1 189 ? -12.606 -6.614 -0.702 1.00 96.62 189 LEU A O 1
ATOM 1404 N N . LEU A 1 190 ? -11.932 -4.590 0.033 1.00 95.31 190 LEU A N 1
ATOM 1405 C CA . LEU A 1 190 ? -13.211 -4.117 0.516 1.00 95.31 190 LEU A CA 1
ATOM 1406 C C . LEU A 1 190 ? -13.717 -2.959 -0.348 1.00 95.31 190 LEU A C 1
ATOM 1408 O O . LEU A 1 190 ? -12.939 -2.221 -0.960 1.00 95.31 190 LEU A O 1
ATOM 1412 N N . ARG A 1 191 ? -15.034 -2.777 -0.362 1.00 95.12 191 ARG A N 1
ATOM 1413 C CA . ARG A 1 191 ? -15.701 -1.635 -0.989 1.00 95.12 191 ARG A CA 1
ATOM 1414 C C . ARG A 1 191 ? -16.719 -1.047 -0.028 1.00 95.12 191 ARG A C 1
ATOM 1416 O O . ARG A 1 191 ? -17.444 -1.800 0.617 1.00 95.12 191 ARG A O 1
ATOM 1423 N N . MET A 1 192 ? -16.767 0.275 0.036 1.00 93.81 192 MET A N 1
ATOM 1424 C CA . MET A 1 192 ? -17.746 1.000 0.837 1.00 93.81 192 MET A CA 1
ATOM 1425 C C . MET A 1 192 ? -19.100 1.042 0.119 1.00 93.81 192 MET A C 1
ATOM 1427 O O . MET A 1 192 ? -19.153 1.340 -1.078 1.00 93.81 192 MET A O 1
ATOM 1431 N N . ASP A 1 193 ? -20.188 0.772 0.837 1.00 90.62 193 ASP A N 1
ATOM 1432 C CA . ASP A 1 193 ? -21.537 1.128 0.406 1.00 90.62 193 ASP A CA 1
ATOM 1433 C C . ASP A 1 193 ? -21.752 2.624 0.701 1.00 90.62 193 ASP A C 1
ATOM 1435 O O . ASP A 1 193 ? -21.646 3.056 1.851 1.00 90.62 193 ASP A O 1
ATOM 1439 N N . PRO A 1 194 ? -22.021 3.458 -0.317 1.00 85.75 194 PRO A N 1
ATOM 1440 C CA . PRO A 1 194 ? -22.171 4.896 -0.120 1.00 85.75 194 PRO A CA 1
ATOM 1441 C C . PRO A 1 194 ? -23.418 5.281 0.691 1.00 85.75 194 PRO A C 1
ATOM 1443 O O . PRO A 1 194 ? -23.524 6.435 1.099 1.00 85.75 194 PRO A O 1
ATOM 1446 N N . ARG A 1 195 ? -24.374 4.363 0.906 1.00 84.69 195 ARG A N 1
ATOM 1447 C CA . ARG A 1 195 ? -25.631 4.653 1.616 1.00 84.69 195 ARG A CA 1
ATOM 1448 C C . ARG A 1 195 ? -25.454 4.698 3.127 1.00 84.69 195 ARG A C 1
ATOM 1450 O O . ARG A 1 195 ? -26.033 5.567 3.771 1.00 84.69 195 ARG A O 1
ATOM 1457 N N . ASP A 1 196 ? -24.683 3.767 3.676 1.00 82.81 196 ASP A N 1
ATOM 1458 C CA . ASP A 1 196 ? -24.480 3.616 5.120 1.00 82.81 196 ASP A CA 1
ATOM 1459 C C . ASP A 1 196 ? -23.014 3.807 5.551 1.00 82.81 196 ASP A C 1
ATOM 1461 O O . ASP A 1 196 ? -22.739 3.904 6.745 1.00 82.81 196 ASP A O 1
ATOM 1465 N N . GLY A 1 197 ? -22.072 3.911 4.604 1.00 83.69 197 GLY A N 1
ATOM 1466 C CA . GLY A 1 197 ? -20.637 4.023 4.885 1.00 83.69 197 GLY A CA 1
ATOM 1467 C C . GLY A 1 197 ? -19.994 2.705 5.330 1.00 83.69 197 GLY A C 1
ATOM 1468 O O . GLY A 1 197 ? -18.811 2.682 5.670 1.00 83.69 197 GLY A O 1
ATOM 1469 N N . GLY A 1 198 ? -20.750 1.605 5.322 1.00 87.69 198 GLY A N 1
ATOM 1470 C CA . GLY A 1 198 ? -20.292 0.272 5.674 1.00 87.69 198 GLY A CA 1
ATOM 1471 C C . GLY A 1 198 ? -19.386 -0.319 4.603 1.00 87.69 198 GLY A C 1
ATOM 1472 O O . GLY A 1 198 ? -19.605 -0.142 3.406 1.00 87.69 198 GLY A O 1
ATOM 1473 N N . PHE A 1 199 ? -18.366 -1.067 5.017 1.00 90.56 199 PHE A N 1
ATOM 1474 C CA . PHE A 1 199 ? -17.517 -1.799 4.082 1.00 90.56 199 PHE A CA 1
ATOM 1475 C C . PHE A 1 199 ? -17.998 -3.236 3.901 1.00 90.56 199 PHE A C 1
ATOM 1477 O O . PHE A 1 199 ? -18.401 -3.910 4.845 1.00 90.56 199 PHE A O 1
ATOM 1484 N N . GLN A 1 200 ? -17.895 -3.732 2.672 1.00 91.06 200 GLN A N 1
ATOM 1485 C CA . GLN A 1 200 ? -18.168 -5.119 2.314 1.00 91.06 200 GLN A CA 1
ATOM 1486 C C . GLN A 1 200 ? -16.915 -5.752 1.716 1.00 91.06 200 GLN A C 1
ATOM 1488 O O . GLN A 1 200 ? -16.218 -5.125 0.915 1.00 91.06 200 GLN A O 1
ATOM 1493 N N . LEU A 1 201 ? -16.635 -7.004 2.082 1.00 92.81 201 LEU A N 1
ATOM 1494 C CA . LEU A 1 201 ? -15.551 -7.778 1.482 1.00 92.81 201 LEU A CA 1
ATOM 1495 C C . LEU A 1 201 ? -15.931 -8.162 0.046 1.00 92.81 201 LEU A C 1
ATOM 1497 O O . LEU A 1 201 ? -16.868 -8.924 -0.167 1.00 92.81 201 LEU A O 1
ATOM 1501 N N . VAL A 1 202 ? -15.181 -7.656 -0.931 1.00 94.12 202 VAL A N 1
ATOM 1502 C CA . VAL A 1 202 ? -15.387 -7.933 -2.361 1.00 94.12 202 VAL A CA 1
ATOM 1503 C C . VAL A 1 202 ? -14.533 -9.109 -2.822 1.00 94.12 202 VAL A C 1
ATOM 1505 O O . VAL A 1 202 ? -15.014 -9.965 -3.559 1.00 94.12 202 VAL A O 1
ATOM 1508 N N . ARG A 1 203 ? -13.263 -9.167 -2.399 1.00 94.62 203 ARG A N 1
ATOM 1509 C CA . ARG A 1 203 ? -12.367 -10.301 -2.680 1.00 94.62 203 ARG A CA 1
ATOM 1510 C C . ARG A 1 203 ? -11.515 -10.639 -1.466 1.00 94.62 203 ARG A C 1
ATOM 1512 O O . ARG A 1 203 ? -10.878 -9.762 -0.884 1.00 94.62 203 ARG A O 1
ATOM 1519 N N . ARG A 1 204 ? -11.499 -11.924 -1.113 1.00 93.38 204 ARG A N 1
ATOM 1520 C CA . ARG A 1 204 ? -10.643 -12.497 -0.069 1.00 93.38 204 ARG A CA 1
ATOM 1521 C C . ARG A 1 204 ? -9.347 -13.011 -0.692 1.00 93.38 204 ARG A C 1
ATOM 1523 O O . ARG A 1 204 ? -9.425 -13.569 -1.778 1.00 93.38 204 ARG A O 1
ATOM 1530 N N . ASP A 1 205 ? -8.224 -12.859 0.013 1.00 94.00 205 ASP A N 1
ATOM 1531 C CA . ASP A 1 205 ? -6.917 -13.405 -0.382 1.00 94.00 205 ASP A CA 1
ATOM 1532 C C . ASP A 1 205 ? -6.565 -13.105 -1.849 1.00 94.00 205 ASP A C 1
ATOM 1534 O O . ASP A 1 205 ? -6.452 -13.987 -2.702 1.00 94.00 205 ASP A O 1
ATOM 1538 N N . LEU A 1 206 ? -6.484 -11.810 -2.154 1.00 95.44 206 LEU A N 1
ATOM 1539 C CA . LEU A 1 206 ? -6.128 -11.314 -3.476 1.00 95.44 206 LEU A CA 1
ATOM 1540 C C . LEU A 1 206 ? -4.779 -11.870 -3.919 1.00 95.44 206 LEU A C 1
ATOM 1542 O O . LEU A 1 206 ? -3.839 -11.920 -3.133 1.00 95.44 206 LEU A O 1
ATOM 1546 N N . LYS A 1 207 ? -4.679 -12.191 -5.211 1.00 96.81 207 LYS A N 1
ATOM 1547 C CA . LYS A 1 207 ? -3.420 -12.546 -5.863 1.00 96.81 207 LYS A CA 1
ATOM 1548 C C . LYS A 1 207 ? -3.115 -11.561 -6.980 1.00 96.81 207 LYS A C 1
ATOM 1550 O O . LYS A 1 207 ? -3.952 -11.371 -7.864 1.00 96.81 207 LYS A O 1
ATOM 1555 N N . VAL A 1 208 ? -1.933 -10.949 -6.936 1.00 96.19 208 VAL A N 1
ATOM 1556 C CA . VAL A 1 208 ? -1.458 -10.043 -7.986 1.00 96.19 208 VAL A CA 1
ATOM 1557 C C . VAL A 1 208 ? -1.260 -10.848 -9.271 1.00 96.19 208 VAL A C 1
ATOM 1559 O O . VAL A 1 208 ? -0.498 -11.817 -9.265 1.00 96.19 208 VAL A O 1
ATOM 1562 N N . PRO A 1 209 ? -1.906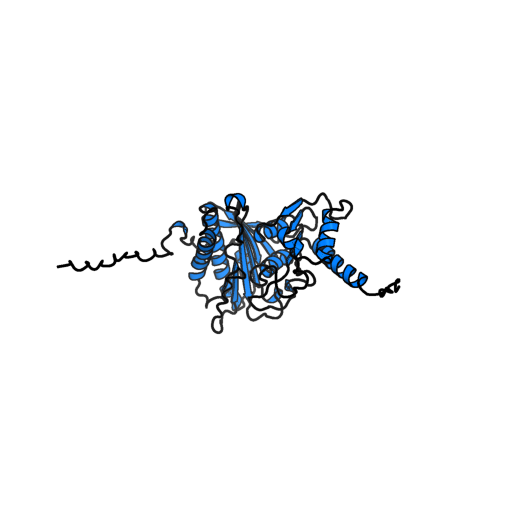 -10.478 -10.389 1.00 93.94 209 PRO A N 1
ATOM 1563 C CA . PRO A 1 209 ? -1.678 -11.149 -11.663 1.00 93.94 209 PRO A CA 1
ATOM 1564 C C . PRO A 1 209 ? -0.219 -11.040 -12.123 1.00 93.94 209 PRO A C 1
ATOM 1566 O O . PRO A 1 209 ? 0.381 -9.968 -12.076 1.00 93.94 209 PRO A O 1
ATOM 1569 N N . GLU A 1 210 ? 0.345 -12.133 -12.641 1.00 86.88 210 GLU A N 1
ATOM 1570 C CA . GLU A 1 210 ? 1.706 -12.148 -13.205 1.00 86.88 210 GLU A CA 1
ATOM 1571 C C . GLU A 1 210 ? 1.780 -11.560 -14.621 1.00 86.88 210 GLU A C 1
ATOM 1573 O O . GLU A 1 210 ? 2.854 -11.213 -15.111 1.00 86.88 210 GLU A O 1
ATOM 1578 N N . ARG A 1 211 ? 0.652 -11.478 -15.334 1.00 71.88 211 ARG A N 1
ATOM 1579 C CA . ARG A 1 211 ? 0.661 -11.059 -16.739 1.00 71.88 211 ARG A CA 1
ATOM 1580 C C . ARG A 1 211 ? 0.770 -9.536 -16.862 1.00 71.88 211 ARG A C 1
ATOM 1582 O O . ARG A 1 211 ? 0.040 -8.822 -16.177 1.00 71.88 211 ARG A O 1
ATOM 1589 N N . PRO A 1 212 ? 1.636 -9.032 -17.754 1.00 62.94 212 PRO A N 1
ATOM 1590 C CA . PRO A 1 212 ? 1.782 -7.606 -17.984 1.00 62.94 212 PRO A CA 1
ATOM 1591 C C . PRO A 1 212 ? 0.581 -7.064 -18.758 1.00 62.94 212 PRO A C 1
ATOM 1593 O O . PRO A 1 212 ? 0.074 -7.689 -19.688 1.00 62.94 212 PRO A O 1
ATOM 1596 N N . ASN A 1 213 ? 0.169 -5.853 -18.414 1.00 63.03 213 ASN A N 1
ATOM 1597 C CA . ASN A 1 213 ? -0.645 -5.021 -19.297 1.00 63.03 213 ASN A CA 1
ATOM 1598 C C . ASN A 1 213 ? -0.326 -3.526 -19.164 1.00 63.03 213 ASN A C 1
ATOM 1600 O O . ASN A 1 213 ? -0.617 -2.778 -20.094 1.00 63.03 213 ASN A O 1
ATOM 1604 N N . ARG A 1 214 ? 0.271 -3.070 -18.049 1.00 76.38 214 ARG A N 1
ATOM 1605 C CA . ARG A 1 214 ? 0.519 -1.641 -17.804 1.00 76.38 214 ARG A CA 1
ATOM 1606 C C . ARG A 1 214 ? 1.772 -1.387 -16.975 1.00 76.38 214 ARG A C 1
ATOM 1608 O O . ARG A 1 214 ? 2.048 -2.093 -16.003 1.00 76.38 214 ARG A O 1
ATOM 1615 N N . PHE A 1 215 ? 2.465 -0.307 -17.313 1.00 82.62 215 PHE A N 1
ATOM 1616 C CA . PHE A 1 215 ? 3.575 0.229 -16.533 1.00 82.62 215 PHE A CA 1
ATOM 1617 C C . PHE A 1 215 ? 3.229 1.636 -16.059 1.00 82.62 215 PHE A C 1
ATOM 1619 O O . PHE A 1 215 ? 2.636 2.427 -16.792 1.00 82.62 215 PHE A O 1
ATOM 1626 N N . ALA A 1 216 ? 3.604 1.950 -14.827 1.00 82.12 216 ALA A N 1
ATOM 1627 C CA . ALA A 1 216 ? 3.242 3.184 -14.159 1.00 82.12 216 ALA A CA 1
ATOM 1628 C C . ALA A 1 216 ? 4.502 3.864 -13.619 1.00 82.12 216 ALA A C 1
ATOM 1630 O O . ALA A 1 216 ? 5.256 3.270 -12.851 1.00 82.12 216 ALA A O 1
ATOM 1631 N N . PHE A 1 217 ? 4.750 5.111 -14.011 1.00 79.56 217 PHE A N 1
ATOM 1632 C CA . PHE A 1 217 ? 5.860 5.898 -13.470 1.00 79.56 217 PHE A CA 1
ATOM 1633 C C . PHE A 1 217 ? 5.548 7.394 -13.451 1.00 79.56 217 PHE A C 1
ATOM 1635 O O . PHE A 1 217 ? 4.575 7.862 -14.049 1.00 79.56 217 PHE A O 1
ATOM 1642 N N . LYS A 1 218 ? 6.383 8.161 -12.745 1.00 71.62 218 LYS A N 1
ATOM 1643 C CA . LYS A 1 218 ? 6.333 9.628 -12.739 1.00 71.62 218 LYS A CA 1
ATOM 1644 C C . LYS A 1 218 ? 7.366 10.178 -13.713 1.00 71.62 218 LYS A C 1
ATOM 1646 O O . LYS A 1 218 ? 8.566 10.092 -13.461 1.00 71.62 218 LYS A O 1
ATOM 1651 N N . THR A 1 219 ? 6.898 10.734 -14.828 1.00 68.06 219 THR A N 1
ATOM 1652 C CA . THR A 1 219 ? 7.743 11.241 -15.922 1.00 68.06 219 THR A CA 1
ATOM 1653 C C . THR A 1 219 ? 8.747 12.288 -15.458 1.00 68.06 219 THR A C 1
ATOM 1655 O O . THR A 1 219 ? 9.885 12.319 -15.921 1.00 68.06 219 THR A O 1
ATOM 1658 N N . GLU A 1 220 ? 8.347 13.127 -14.508 1.00 69.31 220 GLU A N 1
ATOM 1659 C CA . GLU A 1 220 ? 9.167 14.211 -13.978 1.00 69.31 220 GLU A CA 1
ATOM 1660 C C . GLU A 1 220 ? 10.367 13.649 -13.211 1.00 69.31 220 GLU A C 1
ATOM 1662 O O . GLU A 1 220 ? 11.428 14.270 -13.169 1.00 69.31 220 GLU A O 1
ATOM 1667 N N . GLU A 1 221 ? 10.228 12.463 -12.627 1.00 74.69 221 GLU A N 1
ATOM 1668 C CA . GLU A 1 221 ? 11.259 11.848 -11.802 1.00 74.69 221 GLU A CA 1
ATOM 1669 C C . GLU A 1 221 ? 12.270 11.038 -12.609 1.00 74.69 221 GLU A C 1
ATOM 1671 O O . GLU A 1 221 ? 13.396 10.868 -12.146 1.00 74.69 221 GLU A O 1
ATOM 1676 N N . CYS A 1 222 ? 11.931 10.632 -13.838 1.00 78.31 222 CYS A N 1
ATOM 1677 C CA . CYS A 1 222 ? 12.821 9.858 -14.706 1.00 78.31 222 CYS A CA 1
ATOM 1678 C C . CYS A 1 222 ? 14.184 10.531 -14.918 1.00 78.31 222 CYS A C 1
ATOM 1680 O O . CYS A 1 222 ? 15.197 9.849 -15.011 1.00 78.31 222 CYS A O 1
ATOM 1682 N N . ARG A 1 223 ? 14.249 11.871 -14.919 1.00 80.06 223 ARG A N 1
ATOM 1683 C CA . ARG A 1 223 ? 15.516 12.621 -15.045 1.00 80.06 223 ARG A CA 1
ATOM 1684 C C . ARG A 1 223 ? 16.507 12.368 -13.903 1.00 80.06 223 ARG A C 1
ATOM 1686 O O . ARG A 1 223 ? 17.690 12.642 -14.057 1.00 80.06 223 ARG A O 1
ATOM 1693 N N . ARG A 1 224 ? 16.010 11.921 -12.746 1.00 81.81 224 ARG A N 1
ATOM 1694 C CA . ARG A 1 224 ? 16.813 11.616 -11.556 1.00 81.81 224 ARG A CA 1
ATOM 1695 C C . ARG A 1 224 ? 17.199 10.146 -11.488 1.00 81.81 224 ARG A C 1
ATOM 1697 O O . ARG A 1 224 ? 17.936 9.776 -10.586 1.00 81.81 224 ARG A O 1
ATOM 1704 N N . TRP A 1 225 ? 16.672 9.302 -12.370 1.00 84.62 225 TRP A N 1
ATOM 1705 C CA . TRP A 1 225 ? 16.938 7.872 -12.330 1.00 84.62 225 TRP A CA 1
ATOM 1706 C C . TRP A 1 225 ? 18.361 7.562 -12.787 1.00 84.62 225 TRP A C 1
ATOM 1708 O O . TRP A 1 225 ? 18.965 8.299 -13.567 1.00 84.62 225 TRP A O 1
ATOM 1718 N N . SER A 1 226 ? 18.886 6.440 -12.308 1.00 82.69 226 SER A N 1
ATOM 1719 C CA . SER A 1 226 ? 20.147 5.899 -12.804 1.00 82.69 226 SER A CA 1
ATOM 1720 C C . SER A 1 226 ? 20.026 5.442 -14.265 1.00 82.69 226 SER A C 1
ATOM 1722 O O . SER A 1 226 ? 18.920 5.188 -14.757 1.00 82.69 226 SER A O 1
ATOM 1724 N N . GLN A 1 227 ? 21.161 5.310 -14.959 1.00 82.81 227 GLN A N 1
ATOM 1725 C CA . GLN A 1 227 ? 21.170 4.864 -16.356 1.00 82.81 227 GLN A CA 1
ATOM 1726 C C . GLN A 1 227 ? 20.570 3.462 -16.510 1.00 82.81 227 GLN A C 1
ATOM 1728 O O . GLN A 1 227 ? 19.808 3.250 -17.447 1.00 82.81 227 GLN A O 1
ATOM 1733 N N . GLU A 1 228 ? 20.802 2.552 -15.557 1.00 81.94 228 GLU A N 1
ATOM 1734 C CA . GLU A 1 228 ? 20.253 1.186 -15.601 1.00 81.94 228 GLU A CA 1
ATOM 1735 C C . GLU A 1 228 ? 18.717 1.212 -15.518 1.00 81.94 228 GLU A C 1
ATOM 1737 O O . GLU A 1 228 ? 18.011 0.559 -16.283 1.00 81.94 228 GLU A O 1
ATOM 1742 N N . SER A 1 229 ? 18.170 2.056 -14.637 1.00 83.12 229 SER A N 1
ATOM 1743 C CA . SER A 1 229 ? 16.716 2.211 -14.482 1.00 83.12 229 SER A CA 1
ATOM 1744 C C . SER A 1 229 ? 16.068 2.788 -15.746 1.00 83.12 229 SER A C 1
ATOM 1746 O O . SER A 1 229 ? 14.978 2.374 -16.146 1.00 83.12 229 SER A O 1
ATOM 1748 N N . LEU A 1 230 ? 16.739 3.755 -16.382 1.00 82.12 230 LEU A N 1
ATOM 1749 C CA . LEU A 1 230 ? 16.305 4.332 -17.653 1.00 82.12 230 LEU A CA 1
ATOM 1750 C C . LEU A 1 230 ? 16.413 3.325 -18.798 1.00 82.12 230 LEU A C 1
ATOM 1752 O O . LEU A 1 230 ? 15.526 3.294 -19.649 1.00 82.12 230 LEU A O 1
ATOM 1756 N N . ALA A 1 231 ? 17.468 2.510 -18.824 1.00 82.75 231 ALA A N 1
ATOM 1757 C CA . ALA A 1 231 ? 17.670 1.464 -19.817 1.00 82.75 231 ALA A CA 1
ATOM 1758 C C . ALA A 1 231 ? 16.582 0.393 -19.716 1.00 82.75 231 ALA A C 1
ATOM 1760 O O . ALA A 1 231 ? 15.975 0.067 -20.735 1.00 82.75 231 ALA A O 1
ATOM 1761 N N . PHE A 1 232 ? 16.254 -0.068 -18.503 1.00 83.50 232 PHE A N 1
ATOM 1762 C CA . PHE A 1 232 ? 15.133 -0.982 -18.276 1.00 83.50 232 PHE A CA 1
ATOM 1763 C C . PHE A 1 232 ? 13.823 -0.401 -18.811 1.00 83.50 232 PHE A C 1
ATOM 1765 O O . PHE A 1 232 ? 13.136 -1.049 -19.602 1.00 83.50 232 PHE A O 1
ATOM 1772 N N . GLY A 1 233 ? 13.511 0.847 -18.441 1.00 76.50 233 GLY A N 1
ATOM 1773 C CA . GLY A 1 233 ? 12.333 1.542 -18.950 1.00 76.50 233 GLY A CA 1
ATOM 1774 C C . GLY A 1 233 ? 12.326 1.592 -20.478 1.00 76.50 233 GLY A C 1
ATOM 1775 O O . GLY A 1 233 ? 11.413 1.079 -21.108 1.00 76.50 233 GLY A O 1
ATOM 1776 N N . ARG A 1 234 ? 13.375 2.137 -21.104 1.00 74.69 234 ARG A N 1
ATOM 1777 C CA . ARG A 1 234 ? 13.480 2.243 -22.571 1.00 74.69 234 ARG A CA 1
ATOM 1778 C C . ARG A 1 234 ? 13.307 0.898 -23.265 1.00 74.69 234 ARG A C 1
ATOM 1780 O O . ARG A 1 234 ? 12.527 0.810 -24.205 1.00 74.69 234 ARG A O 1
ATOM 1787 N N . LYS A 1 235 ? 14.007 -0.129 -22.786 1.00 75.00 235 LYS A N 1
ATOM 1788 C CA . LYS A 1 235 ? 13.961 -1.483 -23.331 1.00 75.00 235 LYS A CA 1
ATOM 1789 C C . LYS A 1 235 ? 12.531 -2.027 -23.302 1.00 75.00 235 LYS A C 1
ATOM 1791 O O . LYS A 1 235 ? 11.997 -2.377 -24.343 1.00 75.00 235 LYS A O 1
ATOM 1796 N N . HIS A 1 236 ? 11.879 -2.020 -22.142 1.00 72.12 236 HIS A N 1
ATOM 1797 C CA . HIS A 1 236 ? 10.544 -2.604 -21.989 1.00 72.12 236 HIS A CA 1
ATOM 1798 C C . HIS A 1 236 ? 9.394 -1.715 -22.501 1.00 72.12 236 HIS A C 1
ATOM 1800 O O . HIS A 1 236 ? 8.308 -2.232 -22.754 1.00 72.12 236 HIS A O 1
ATOM 1806 N N . PHE A 1 237 ? 9.613 -0.406 -22.685 1.00 67.88 237 PHE A N 1
ATOM 1807 C CA . PHE A 1 237 ? 8.607 0.519 -23.226 1.00 67.88 237 PHE A CA 1
ATOM 1808 C C . PHE A 1 237 ? 8.642 0.657 -24.748 1.00 67.88 237 PHE A C 1
ATOM 1810 O O . PHE A 1 237 ? 7.607 0.956 -25.338 1.00 67.88 237 PHE A O 1
ATOM 1817 N N . LEU A 1 238 ? 9.810 0.498 -25.379 1.00 62.06 238 LEU A N 1
ATOM 1818 C CA . LEU A 1 238 ? 9.998 0.801 -26.803 1.00 62.06 238 LEU A CA 1
ATOM 1819 C C . LEU A 1 238 ? 10.184 -0.437 -27.680 1.00 62.06 238 LEU A C 1
ATOM 1821 O O . LEU A 1 238 ? 10.015 -0.322 -28.891 1.00 62.06 238 LEU A O 1
ATOM 1825 N N . ASP A 1 239 ? 10.537 -1.589 -27.108 1.00 63.34 239 ASP A N 1
ATOM 1826 C CA . ASP A 1 239 ? 10.774 -2.808 -27.878 1.00 63.34 239 ASP A CA 1
ATOM 1827 C C . ASP A 1 239 ? 9.572 -3.765 -27.792 1.00 63.34 239 ASP A C 1
ATOM 1829 O O . ASP A 1 239 ? 9.485 -4.528 -26.828 1.00 63.34 239 ASP A O 1
ATOM 1833 N N . PRO A 1 240 ? 8.666 -3.778 -28.793 1.00 58.00 240 PRO A N 1
ATOM 1834 C CA . PRO A 1 240 ? 7.478 -4.634 -28.810 1.00 58.00 240 PRO A CA 1
ATOM 1835 C C . PRO A 1 240 ? 7.796 -6.134 -28.912 1.00 58.00 240 PRO A C 1
ATOM 1837 O O . PRO A 1 240 ? 6.888 -6.954 -28.795 1.00 58.00 240 PRO A O 1
ATOM 1840 N N . THR A 1 241 ? 9.057 -6.513 -29.150 1.00 57.97 241 THR A N 1
ATOM 1841 C CA . THR A 1 241 ? 9.472 -7.917 -29.293 1.00 57.97 241 THR A CA 1
ATOM 1842 C C . THR A 1 241 ? 9.780 -8.594 -27.959 1.00 57.97 241 THR A C 1
ATOM 1844 O O . THR A 1 241 ? 9.914 -9.817 -27.898 1.00 57.97 241 THR A O 1
ATOM 1847 N N . LEU A 1 242 ? 9.869 -7.824 -26.870 1.00 62.59 242 LEU A N 1
ATOM 1848 C CA . LEU A 1 242 ? 10.151 -8.375 -25.551 1.00 62.59 242 LEU A CA 1
ATOM 1849 C C . LEU A 1 242 ? 8.930 -9.083 -24.949 1.00 62.59 242 LEU A C 1
ATOM 1851 O O . LEU A 1 242 ? 7.797 -8.667 -25.199 1.00 62.59 242 LEU A O 1
ATOM 1855 N N . PRO A 1 243 ? 9.137 -10.081 -24.060 1.00 52.34 243 PRO A N 1
ATOM 1856 C CA . PRO A 1 243 ? 8.066 -10.916 -23.493 1.00 52.34 243 PRO A CA 1
ATOM 1857 C C . PRO A 1 243 ? 6.940 -10.147 -22.784 1.00 52.34 243 PRO A C 1
ATOM 1859 O O . PRO A 1 243 ? 5.893 -10.717 -22.486 1.00 52.34 243 PRO A O 1
ATOM 1862 N N . PHE A 1 244 ? 7.162 -8.862 -22.492 1.00 56.84 244 PHE A N 1
ATOM 1863 C CA . PHE A 1 244 ? 6.269 -7.999 -21.725 1.00 56.84 244 PHE A CA 1
ATOM 1864 C C . PHE A 1 244 ? 5.822 -6.736 -22.481 1.00 56.84 244 PHE A C 1
ATOM 1866 O O . PHE A 1 244 ? 5.256 -5.832 -21.871 1.00 56.84 244 PHE A O 1
ATOM 1873 N N . ALA A 1 245 ? 6.080 -6.661 -23.790 1.00 49.94 245 ALA A N 1
ATOM 1874 C CA . ALA A 1 245 ? 5.909 -5.457 -24.598 1.00 49.94 245 ALA A CA 1
ATOM 1875 C C . ALA A 1 245 ? 4.677 -5.486 -25.518 1.00 49.94 245 ALA A C 1
ATOM 1877 O O . ALA A 1 245 ? 4.682 -4.958 -26.630 1.00 49.94 245 ALA A O 1
ATOM 1878 N N . THR A 1 246 ? 3.573 -6.062 -25.042 1.00 44.75 246 THR A N 1
ATOM 1879 C CA . THR A 1 246 ? 2.257 -5.763 -25.618 1.00 44.75 246 THR A CA 1
ATOM 1880 C C . THR A 1 246 ? 1.976 -4.286 -25.378 1.00 44.75 246 THR A C 1
ATOM 1882 O O . THR A 1 246 ? 1.698 -3.946 -24.232 1.00 44.75 246 THR A O 1
ATOM 1885 N N . ALA A 1 247 ? 2.123 -3.444 -26.414 1.00 48.94 247 ALA A N 1
ATOM 1886 C CA . ALA A 1 247 ? 1.844 -1.998 -26.447 1.00 48.94 247 ALA A CA 1
ATOM 1887 C C . ALA A 1 247 ? 1.568 -1.407 -25.049 1.00 48.94 247 ALA A C 1
ATOM 1889 O O . ALA A 1 247 ? 0.399 -1.249 -24.685 1.00 48.94 247 ALA A O 1
ATOM 1890 N N . PRO A 1 248 ? 2.611 -1.208 -24.217 1.00 52.47 248 PRO A N 1
ATOM 1891 C CA . PRO A 1 248 ? 2.410 -0.964 -22.799 1.00 52.47 248 PRO A CA 1
ATOM 1892 C C . PRO A 1 248 ? 1.578 0.304 -22.621 1.00 52.47 248 PRO A C 1
ATOM 1894 O O . PRO A 1 248 ? 1.980 1.378 -23.068 1.00 52.47 248 PRO A O 1
ATOM 1897 N N . ASP A 1 249 ? 0.417 0.188 -21.972 1.00 57.53 249 ASP A N 1
ATOM 1898 C CA . ASP A 1 249 ? -0.336 1.361 -21.533 1.00 57.53 249 ASP A CA 1
ATOM 1899 C C . ASP A 1 249 ? 0.471 2.014 -20.404 1.00 57.53 249 ASP A C 1
ATOM 1901 O O . ASP A 1 249 ? 0.467 1.569 -19.250 1.00 57.53 249 ASP A O 1
ATOM 1905 N N . VAL A 1 250 ? 1.275 3.004 -20.793 1.00 63.19 250 VAL A N 1
ATOM 1906 C CA . VAL A 1 250 ? 2.123 3.779 -19.896 1.00 63.19 250 VAL A CA 1
ATOM 1907 C C . VAL A 1 250 ? 1.261 4.818 -19.198 1.00 63.19 250 VAL A C 1
ATOM 1909 O O . VAL A 1 250 ? 0.790 5.782 -19.805 1.00 63.19 250 VAL A O 1
ATOM 1912 N N . ARG A 1 251 ? 1.102 4.657 -17.884 1.00 69.62 251 ARG A N 1
ATOM 1913 C CA . ARG A 1 251 ? 0.332 5.581 -17.052 1.00 69.62 251 ARG A CA 1
ATOM 1914 C C . ARG A 1 251 ? 1.252 6.531 -16.301 1.00 69.62 251 ARG A C 1
ATOM 1916 O O . ARG A 1 251 ? 2.179 6.113 -15.605 1.00 69.62 251 ARG A O 1
ATOM 1923 N N . ARG A 1 252 ? 0.948 7.829 -16.388 1.00 66.25 252 ARG A N 1
ATOM 1924 C CA . ARG A 1 252 ? 1.530 8.834 -15.492 1.00 66.25 252 ARG A CA 1
ATOM 1925 C C . ARG A 1 252 ? 0.866 8.726 -14.128 1.00 66.25 252 ARG A C 1
ATOM 1927 O O . ARG A 1 252 ? -0.339 8.947 -14.009 1.00 66.25 252 ARG A O 1
ATOM 1934 N N . VAL A 1 253 ? 1.653 8.393 -13.110 1.00 72.06 253 VAL A N 1
ATOM 1935 C CA . VAL A 1 253 ? 1.137 8.208 -11.748 1.00 72.06 253 VAL A CA 1
ATOM 1936 C C . VAL A 1 253 ? 0.785 9.535 -11.111 1.00 72.06 253 VAL A C 1
ATOM 1938 O O . VAL A 1 253 ? 1.625 10.426 -10.997 1.00 72.06 253 VAL A O 1
ATOM 1941 N N . ARG A 1 254 ? -0.452 9.623 -10.625 1.00 73.44 254 ARG A N 1
ATOM 1942 C CA . ARG A 1 254 ? -0.979 10.806 -9.933 1.00 73.44 254 ARG A CA 1
ATOM 1943 C C . ARG A 1 254 ? -1.180 10.562 -8.447 1.00 73.44 254 ARG A C 1
ATOM 1945 O O . ARG A 1 254 ? -0.858 11.431 -7.649 1.00 73.44 254 ARG A O 1
ATOM 1952 N N . CYS A 1 255 ? -1.621 9.355 -8.110 1.00 86.44 255 CYS A N 1
ATOM 1953 C CA . CYS A 1 255 ? -1.806 8.867 -6.755 1.00 86.44 255 CYS A CA 1
ATOM 1954 C C . CYS A 1 255 ? -1.227 7.448 -6.671 1.00 86.44 255 CYS A C 1
ATOM 1956 O O . CYS A 1 255 ? -1.641 6.546 -7.401 1.00 86.44 255 CYS A O 1
ATOM 1958 N N . LEU A 1 256 ? -0.235 7.271 -5.809 1.00 90.50 256 LEU A N 1
ATOM 1959 C CA . LEU A 1 256 ? 0.424 6.015 -5.488 1.00 90.50 256 LEU A CA 1
ATOM 1960 C C . LEU A 1 256 ? -0.587 5.003 -4.937 1.00 90.50 256 LEU A C 1
ATOM 1962 O O . LEU A 1 256 ? -0.580 3.855 -5.370 1.00 90.50 256 LEU A O 1
ATOM 1966 N N . SER A 1 257 ? -1.497 5.441 -4.065 1.00 93.81 257 SER A N 1
ATOM 1967 C CA . SER A 1 257 ? -2.584 4.616 -3.522 1.00 93.81 257 SER A CA 1
ATOM 1968 C C . SER A 1 257 ? -3.472 4.050 -4.636 1.00 93.81 257 SER A C 1
ATOM 1970 O O . SER A 1 257 ? -3.770 2.856 -4.656 1.00 93.81 257 SER A O 1
ATOM 1972 N N . ALA A 1 258 ? -3.836 4.882 -5.619 1.00 91.88 258 ALA A N 1
ATOM 1973 C CA . ALA A 1 258 ? -4.620 4.456 -6.776 1.00 91.88 258 ALA A CA 1
ATOM 1974 C C . ALA A 1 258 ? -3.861 3.464 -7.673 1.00 91.88 258 ALA A C 1
ATOM 1976 O O . ALA A 1 258 ? -4.455 2.511 -8.179 1.00 91.88 258 ALA A O 1
ATOM 1977 N N . GLU A 1 259 ? -2.549 3.643 -7.851 1.00 92.25 259 GLU A N 1
ATOM 1978 C CA . GLU A 1 259 ? -1.738 2.693 -8.618 1.00 92.25 259 GLU A CA 1
ATOM 1979 C C . GLU A 1 259 ? -1.521 1.372 -7.877 1.00 92.25 259 GLU A C 1
ATOM 1981 O O . GLU A 1 259 ? -1.626 0.321 -8.504 1.00 92.25 259 GLU A O 1
ATOM 1986 N N . ALA A 1 260 ? -1.306 1.387 -6.559 1.00 95.50 260 ALA A N 1
ATOM 1987 C CA . ALA A 1 260 ? -1.282 0.172 -5.746 1.00 95.50 260 ALA A CA 1
ATOM 1988 C C . ALA A 1 260 ? -2.620 -0.576 -5.848 1.00 95.50 260 ALA A C 1
ATOM 1990 O O . ALA A 1 260 ? -2.643 -1.772 -6.142 1.00 95.50 260 ALA A O 1
ATOM 1991 N N . TYR A 1 261 ? -3.735 0.151 -5.718 1.00 95.38 261 TYR A N 1
ATOM 1992 C CA . TYR A 1 261 ? -5.082 -0.392 -5.871 1.00 95.38 261 TYR A CA 1
ATOM 1993 C C . TYR A 1 261 ? -5.295 -1.066 -7.227 1.00 95.38 261 TYR A C 1
ATOM 1995 O O . TYR A 1 261 ? -5.823 -2.175 -7.280 1.00 95.38 261 TYR A O 1
ATOM 2003 N N . ARG A 1 262 ? -4.854 -0.440 -8.323 1.00 93.50 262 ARG A N 1
ATOM 2004 C CA . ARG A 1 262 ? -4.940 -1.012 -9.673 1.00 93.50 262 ARG A CA 1
ATOM 2005 C C . ARG A 1 262 ? -4.029 -2.229 -9.840 1.00 93.50 262 ARG A C 1
ATOM 2007 O O . ARG A 1 262 ? -4.492 -3.277 -10.282 1.00 93.50 262 ARG A O 1
ATOM 2014 N N . ILE A 1 263 ? -2.743 -2.100 -9.506 1.00 94.56 263 ILE A N 1
ATOM 2015 C CA . ILE A 1 263 ? -1.726 -3.134 -9.752 1.00 94.56 263 ILE A CA 1
ATOM 2016 C C . ILE A 1 263 ? -2.056 -4.420 -9.004 1.00 94.56 263 ILE A C 1
ATOM 2018 O O . ILE A 1 263 ? -1.932 -5.498 -9.575 1.00 94.56 263 ILE A O 1
ATOM 2022 N N . VAL A 1 264 ? -2.548 -4.330 -7.768 1.00 95.38 264 VAL A N 1
ATOM 2023 C CA . VAL A 1 264 ? -2.939 -5.520 -6.999 1.00 95.38 264 VAL A CA 1
ATOM 2024 C C . VAL A 1 264 ? -4.039 -6.328 -7.699 1.00 95.38 264 VAL A C 1
ATOM 2026 O O . VAL A 1 264 ? -4.105 -7.543 -7.548 1.00 95.38 264 VAL A O 1
ATOM 2029 N N . GLN A 1 265 ? -4.898 -5.672 -8.481 1.00 93.38 265 GLN A N 1
ATOM 2030 C CA . GLN A 1 265 ? -6.033 -6.310 -9.151 1.00 93.38 265 GLN A CA 1
ATOM 2031 C C . GLN A 1 265 ? -5.733 -6.729 -10.588 1.00 93.38 265 GLN A C 1
ATOM 2033 O O . GLN A 1 265 ? -6.280 -7.724 -11.057 1.00 93.38 265 GLN A O 1
ATOM 2038 N N . GLU A 1 266 ? -4.923 -5.944 -11.297 1.00 92.12 266 GLU A N 1
ATOM 2039 C CA . GLU A 1 266 ? -4.710 -6.072 -12.742 1.00 92.12 266 GLU A CA 1
ATOM 2040 C C . GLU A 1 266 ? -3.300 -6.540 -13.114 1.00 92.12 266 GLU A C 1
ATOM 2042 O O . GLU A 1 266 ? -3.079 -6.920 -14.261 1.00 92.12 266 GLU A O 1
ATOM 2047 N N . GLY A 1 267 ? -2.360 -6.513 -12.170 1.00 92.00 267 GLY A N 1
ATOM 2048 C CA . GLY A 1 267 ? -0.939 -6.699 -12.429 1.00 92.00 267 GLY A CA 1
ATOM 2049 C C . GLY A 1 267 ? -0.279 -5.446 -13.013 1.00 92.00 267 GLY A C 1
ATOM 2050 O O . GLY A 1 267 ? -0.851 -4.346 -13.078 1.00 92.00 267 GLY A O 1
ATOM 2051 N N . GLY A 1 268 ? 0.973 -5.612 -13.427 1.00 90.69 268 GLY A N 1
ATOM 2052 C CA . GLY A 1 268 ? 1.811 -4.542 -13.956 1.00 90.69 268 GLY A CA 1
ATOM 2053 C C . GLY A 1 268 ? 2.882 -4.096 -12.969 1.00 90.69 268 GLY A C 1
ATOM 2054 O O . GLY A 1 268 ? 3.168 -4.778 -11.987 1.00 90.69 268 GLY A O 1
ATOM 2055 N N . LEU A 1 269 ? 3.505 -2.957 -13.264 1.00 91.06 269 LEU A N 1
ATOM 2056 C CA . LEU A 1 269 ? 4.695 -2.491 -12.554 1.00 91.06 269 LEU A CA 1
ATOM 2057 C C . LEU A 1 269 ? 4.627 -0.988 -12.293 1.00 91.06 269 LEU A C 1
ATOM 2059 O O . LEU A 1 269 ? 4.414 -0.207 -13.221 1.00 91.06 269 LEU A O 1
ATOM 2063 N N . TYR A 1 270 ? 4.847 -0.588 -11.045 1.00 92.62 270 TYR A N 1
ATOM 2064 C CA . TYR A 1 270 ? 5.129 0.790 -10.662 1.00 92.62 270 TYR A CA 1
ATOM 2065 C C . TYR A 1 270 ? 6.636 0.995 -10.525 1.00 92.62 270 TYR A C 1
ATOM 2067 O O . TYR A 1 270 ? 7.296 0.211 -9.847 1.00 92.62 270 TYR A O 1
ATOM 2075 N N . LEU A 1 271 ? 7.171 2.057 -11.129 1.00 89.19 271 LEU A N 1
ATOM 2076 C CA . LEU A 1 271 ? 8.594 2.385 -11.112 1.00 89.19 271 LEU A CA 1
ATOM 2077 C C . LEU A 1 271 ? 8.837 3.765 -10.503 1.00 89.19 271 LEU A C 1
ATOM 2079 O O . LEU A 1 271 ? 8.535 4.798 -11.109 1.00 89.19 271 LEU A O 1
ATOM 2083 N N . ARG A 1 272 ? 9.469 3.770 -9.329 1.00 88.81 272 ARG A N 1
ATOM 2084 C CA . ARG A 1 272 ? 10.119 4.942 -8.743 1.00 88.81 272 ARG A CA 1
ATOM 2085 C C . ARG A 1 272 ? 11.369 4.522 -7.957 1.00 88.81 272 ARG A C 1
ATOM 2087 O O . ARG A 1 272 ? 11.368 4.586 -6.728 1.00 88.81 272 ARG A O 1
ATOM 2094 N N . PRO A 1 273 ? 12.431 4.058 -8.637 1.00 87.81 273 PRO A N 1
ATOM 2095 C CA . PRO A 1 273 ? 13.667 3.672 -7.967 1.00 87.81 273 PRO A CA 1
ATOM 2096 C C . PRO A 1 273 ? 14.336 4.872 -7.289 1.00 87.81 273 PRO A C 1
ATOM 2098 O O . PRO A 1 273 ? 13.973 6.031 -7.518 1.00 87.81 273 PRO A O 1
ATOM 2101 N N . HIS A 1 274 ? 15.352 4.580 -6.482 1.00 86.31 274 HIS A N 1
ATOM 2102 C CA . HIS A 1 274 ? 16.223 5.599 -5.914 1.00 86.31 274 HIS A CA 1
ATOM 2103 C C . HIS A 1 274 ? 16.777 6.567 -6.978 1.00 86.31 274 HIS A C 1
ATOM 2105 O O . HIS A 1 274 ? 17.144 6.132 -8.080 1.00 86.31 274 HIS A O 1
ATOM 2111 N N . PRO A 1 275 ? 16.886 7.872 -6.658 1.00 83.88 275 PRO A N 1
ATOM 2112 C CA . PRO A 1 275 ? 17.652 8.796 -7.479 1.00 83.88 275 PRO A CA 1
ATOM 2113 C C . PRO A 1 275 ? 19.105 8.331 -7.642 1.00 83.88 275 PRO A C 1
ATOM 2115 O O . PRO A 1 275 ? 19.687 7.712 -6.751 1.00 83.88 275 PRO A O 1
ATOM 2118 N N . ALA A 1 276 ? 19.717 8.655 -8.778 1.00 81.31 276 ALA A N 1
ATOM 2119 C CA . ALA A 1 276 ? 21.110 8.339 -9.049 1.00 81.31 276 ALA A CA 1
ATOM 2120 C C . ALA A 1 276 ? 22.020 8.934 -7.960 1.00 81.31 276 ALA A C 1
ATOM 2122 O O . ALA A 1 276 ? 22.003 10.137 -7.713 1.00 81.31 276 ALA A O 1
ATOM 2123 N N . GLY A 1 277 ? 22.817 8.080 -7.313 1.00 78.56 277 GLY A N 1
ATOM 2124 C CA . GLY A 1 277 ? 23.728 8.479 -6.237 1.00 78.56 277 GLY A CA 1
ATOM 2125 C C . GLY A 1 277 ? 23.084 8.653 -4.853 1.00 78.56 277 GLY A C 1
ATOM 2126 O O . GLY A 1 277 ? 23.813 8.862 -3.889 1.00 78.56 277 GLY A O 1
ATOM 2127 N N . GLU A 1 278 ? 21.761 8.512 -4.710 1.00 78.62 278 GLU A N 1
ATOM 2128 C CA . GLU A 1 278 ? 21.055 8.629 -3.426 1.00 78.62 278 GLU A CA 1
ATOM 2129 C C . GLU A 1 278 ? 20.545 7.255 -2.963 1.00 78.62 278 GLU A C 1
ATOM 2131 O O . GLU A 1 278 ? 19.634 6.698 -3.560 1.00 78.62 278 GLU A O 1
ATOM 2136 N N . ARG A 1 279 ? 21.099 6.695 -1.879 1.00 69.38 279 ARG A N 1
ATOM 2137 C CA . ARG A 1 279 ? 20.651 5.393 -1.323 1.00 69.38 279 ARG A CA 1
ATOM 2138 C C . ARG A 1 279 ? 19.700 5.513 -0.134 1.00 69.38 279 ARG A C 1
ATOM 2140 O O . ARG A 1 279 ? 18.966 4.588 0.179 1.00 69.38 279 ARG A O 1
ATOM 2147 N N . ASN A 1 280 ? 19.745 6.653 0.548 1.00 67.00 280 ASN A N 1
ATOM 2148 C CA . ASN A 1 280 ? 19.095 6.866 1.842 1.00 67.00 280 ASN A CA 1
ATOM 2149 C C . ASN A 1 280 ? 18.152 8.080 1.844 1.00 67.00 280 ASN A C 1
ATOM 2151 O O . ASN A 1 280 ? 17.715 8.525 2.901 1.00 67.00 280 ASN A O 1
ATOM 2155 N N . GLY A 1 281 ? 17.878 8.627 0.660 1.00 65.75 281 GLY A N 1
ATOM 2156 C CA . GLY A 1 281 ? 17.103 9.839 0.447 1.00 65.75 281 GLY A CA 1
ATOM 2157 C C . GLY A 1 281 ? 16.443 9.828 -0.929 1.00 65.75 281 GLY A C 1
ATOM 2158 O O . GLY A 1 281 ? 16.799 9.028 -1.800 1.00 65.75 281 GLY A O 1
ATOM 2159 N N . GLY A 1 282 ? 15.438 10.691 -1.085 1.00 69.88 282 GLY A N 1
ATOM 2160 C CA . GLY A 1 282 ? 14.584 10.720 -2.268 1.00 69.88 282 GLY A CA 1
ATOM 2161 C C . GLY A 1 282 ? 13.586 9.556 -2.318 1.00 69.88 282 GLY A C 1
ATOM 2162 O O . GLY A 1 282 ? 13.800 8.492 -1.747 1.00 69.88 282 GLY A O 1
ATOM 2163 N N . GLY A 1 283 ? 12.454 9.772 -2.990 1.00 84.19 283 GLY A N 1
ATOM 2164 C CA . GLY A 1 283 ? 11.409 8.754 -3.135 1.00 84.19 283 GLY A CA 1
ATOM 2165 C C . GLY A 1 283 ? 10.217 8.950 -2.195 1.00 84.19 283 GLY A C 1
ATOM 2166 O O . GLY A 1 283 ? 9.650 10.047 -2.115 1.00 84.19 283 GLY A O 1
ATOM 2167 N N . HIS A 1 284 ? 9.794 7.865 -1.553 1.00 87.94 284 HIS A N 1
ATOM 2168 C CA . HIS A 1 284 ? 8.632 7.807 -0.666 1.00 87.94 284 HIS A CA 1
ATOM 2169 C C . HIS A 1 284 ? 9.073 7.663 0.799 1.00 87.94 284 HIS A C 1
ATOM 2171 O O . HIS A 1 284 ? 10.002 6.893 1.045 1.00 87.94 284 HIS A O 1
ATOM 2177 N N . PRO A 1 285 ? 8.430 8.347 1.769 1.00 89.94 285 PRO A N 1
ATOM 2178 C CA . PRO A 1 285 ? 8.556 8.021 3.189 1.00 89.94 285 PRO A CA 1
ATOM 2179 C C . PRO A 1 285 ? 8.391 6.513 3.409 1.00 89.94 285 PRO A C 1
ATOM 2181 O O . PRO A 1 285 ? 7.363 5.935 3.048 1.00 89.94 285 PRO A O 1
ATOM 2184 N N . LEU A 1 286 ? 9.421 5.864 3.952 1.00 91.50 286 LEU A N 1
ATOM 2185 C CA . LEU A 1 286 ? 9.500 4.406 3.984 1.00 91.50 286 LEU A CA 1
ATOM 2186 C C . LEU A 1 286 ? 8.426 3.819 4.904 1.00 91.50 286 LEU A C 1
ATOM 2188 O O . LEU A 1 286 ? 7.661 2.963 4.469 1.00 91.50 286 LEU A O 1
ATOM 2192 N N . LEU A 1 287 ? 8.307 4.331 6.130 1.00 91.44 287 LEU A N 1
ATOM 2193 C CA . LEU A 1 287 ? 7.320 3.847 7.100 1.00 91.44 287 LEU A CA 1
ATOM 2194 C C . LEU A 1 287 ? 5.881 4.273 6.760 1.00 91.44 287 LEU A C 1
ATOM 2196 O O . LEU A 1 287 ? 4.939 3.514 6.977 1.00 91.44 287 LEU A O 1
ATOM 2200 N N . ALA A 1 288 ? 5.681 5.477 6.218 1.00 89.50 288 ALA A N 1
ATOM 2201 C CA . ALA A 1 288 ? 4.330 6.005 6.001 1.00 89.50 288 ALA A CA 1
ATOM 2202 C C . ALA A 1 288 ? 3.705 5.621 4.653 1.00 89.50 288 ALA A C 1
ATOM 2204 O O . ALA A 1 288 ? 2.493 5.444 4.579 1.00 89.50 288 ALA A O 1
ATOM 2205 N N . GLU A 1 289 ? 4.503 5.463 3.595 1.00 92.81 289 GLU A N 1
ATOM 2206 C CA . GLU A 1 289 ? 3.992 5.184 2.246 1.00 92.81 289 GLU A CA 1
ATOM 2207 C C . GLU A 1 289 ? 4.510 3.840 1.710 1.00 92.81 289 GLU A C 1
ATOM 2209 O O . GLU A 1 289 ? 3.725 2.969 1.331 1.00 92.81 289 GLU A O 1
ATOM 2214 N N . ALA A 1 290 ? 5.833 3.655 1.667 1.00 94.81 290 ALA A N 1
ATOM 2215 C CA . ALA A 1 290 ? 6.432 2.583 0.872 1.00 94.81 290 ALA A CA 1
ATOM 2216 C C . ALA A 1 290 ? 6.229 1.185 1.476 1.00 94.81 290 ALA A C 1
ATOM 2218 O O . ALA A 1 290 ? 5.819 0.264 0.769 1.00 94.81 290 ALA A O 1
ATOM 2219 N N . ALA A 1 291 ? 6.476 1.021 2.776 1.00 96.25 291 ALA A N 1
ATOM 2220 C CA . ALA A 1 291 ? 6.333 -0.259 3.458 1.00 96.25 291 ALA A CA 1
ATOM 2221 C C . ALA A 1 291 ? 4.867 -0.728 3.571 1.00 96.25 291 ALA A C 1
ATOM 2223 O O . ALA A 1 291 ? 4.617 -1.895 3.260 1.00 96.25 291 ALA A O 1
ATOM 2224 N N . PRO A 1 292 ? 3.872 0.128 3.901 1.00 97.12 292 PRO A N 1
ATOM 2225 C CA . PRO A 1 292 ? 2.462 -0.260 3.827 1.00 97.12 292 PRO A CA 1
ATOM 2226 C C . PRO A 1 292 ? 2.049 -0.790 2.448 1.00 97.12 292 PRO A C 1
ATOM 2228 O O . PRO A 1 292 ? 1.393 -1.827 2.353 1.00 97.12 292 PRO A O 1
ATOM 2231 N N . ILE A 1 293 ? 2.488 -0.143 1.365 1.00 97.75 293 ILE A N 1
ATOM 2232 C CA . ILE A 1 293 ? 2.205 -0.615 0.002 1.00 97.75 293 ILE A CA 1
ATOM 2233 C C . ILE A 1 293 ? 2.925 -1.924 -0.300 1.00 97.75 293 ILE A C 1
ATOM 2235 O O . ILE A 1 293 ? 2.311 -2.845 -0.836 1.00 97.75 293 ILE A O 1
ATOM 2239 N N . ALA A 1 294 ? 4.201 -2.044 0.064 1.00 98.06 294 ALA A N 1
ATOM 2240 C CA . ALA A 1 294 ? 4.936 -3.288 -0.117 1.00 98.06 294 ALA A CA 1
ATOM 2241 C C . ALA A 1 294 ? 4.255 -4.454 0.610 1.00 98.06 294 ALA A C 1
ATOM 2243 O O . ALA A 1 294 ? 4.108 -5.526 0.031 1.00 98.06 294 ALA A O 1
ATOM 2244 N N . ARG A 1 295 ? 3.735 -4.234 1.824 1.00 98.25 295 ARG A N 1
ATOM 2245 C CA . ARG A 1 295 ? 2.984 -5.245 2.582 1.00 98.25 295 ARG A CA 1
ATOM 2246 C C . ARG A 1 295 ? 1.724 -5.696 1.859 1.00 98.25 295 ARG A C 1
ATOM 2248 O O . ARG A 1 295 ? 1.468 -6.897 1.799 1.00 98.25 295 ARG A O 1
ATOM 2255 N N . ILE A 1 296 ? 0.973 -4.760 1.286 1.00 98.50 296 ILE A N 1
ATOM 2256 C CA . ILE A 1 296 ? -0.209 -5.059 0.469 1.00 98.50 296 ILE A CA 1
ATOM 2257 C C . ILE A 1 296 ? 0.165 -5.913 -0.754 1.00 98.50 296 ILE A C 1
ATOM 2259 O O . ILE A 1 296 ? -0.513 -6.891 -1.060 1.00 98.50 296 ILE A O 1
ATOM 2263 N N . LEU A 1 297 ? 1.257 -5.579 -1.446 1.00 98.06 297 LEU A N 1
ATOM 2264 C CA . LEU A 1 297 ? 1.688 -6.310 -2.640 1.00 98.06 297 LEU A CA 1
ATOM 2265 C C . LEU A 1 297 ? 2.231 -7.703 -2.301 1.00 98.06 297 LEU A C 1
ATOM 2267 O O . LEU A 1 297 ? 1.807 -8.682 -2.910 1.00 98.06 297 LEU A O 1
ATOM 2271 N N . GLU A 1 298 ? 3.135 -7.807 -1.328 1.00 97.75 298 GLU A N 1
ATOM 2272 C CA . GLU A 1 298 ? 3.788 -9.068 -0.963 1.00 97.75 298 GLU A CA 1
ATOM 2273 C C . GLU A 1 298 ? 2.803 -10.087 -0.379 1.00 97.75 298 GLU A C 1
ATOM 2275 O O . GLU A 1 298 ? 2.826 -11.257 -0.757 1.00 97.75 298 GLU A O 1
ATOM 2280 N N . THR A 1 299 ? 1.864 -9.654 0.473 1.00 96.88 299 THR A N 1
ATOM 2281 C CA . THR A 1 299 ? 0.807 -10.547 0.998 1.00 96.88 299 THR A CA 1
ATOM 2282 C C . THR A 1 299 ? -0.247 -10.916 -0.050 1.00 96.88 299 THR A C 1
ATOM 2284 O O . THR A 1 299 ? -1.037 -11.832 0.168 1.00 96.88 299 THR A O 1
ATOM 2287 N N . ALA A 1 300 ? -0.243 -10.246 -1.206 1.00 97.56 300 ALA A N 1
ATOM 2288 C CA . ALA A 1 300 ? -1.001 -10.635 -2.390 1.00 97.56 300 ALA A CA 1
ATOM 2289 C C . ALA A 1 300 ? -0.160 -11.441 -3.405 1.00 97.56 300 ALA A C 1
ATOM 2291 O O . ALA A 1 300 ? -0.603 -11.678 -4.527 1.00 97.56 300 ALA A O 1
ATOM 2292 N N . GLY A 1 301 ? 1.064 -11.861 -3.067 1.00 96.31 301 GLY A N 1
ATOM 2293 C CA . GLY A 1 301 ? 1.938 -12.625 -3.969 1.00 96.31 301 GLY A CA 1
ATOM 2294 C C . GLY A 1 301 ? 2.609 -11.804 -5.078 1.00 96.31 301 GLY A C 1
ATOM 2295 O O . GLY A 1 301 ? 3.211 -12.388 -5.980 1.00 96.31 301 GLY A O 1
ATOM 2296 N N . GLY A 1 302 ? 2.513 -10.473 -5.024 1.00 96.94 302 GLY A N 1
ATOM 2297 C CA . GLY A 1 302 ? 3.384 -9.558 -5.761 1.00 96.94 302 GLY A CA 1
ATOM 2298 C C . GLY A 1 302 ? 4.722 -9.359 -5.044 1.00 96.94 302 GLY A C 1
ATOM 2299 O O . GLY A 1 302 ? 5.014 -10.018 -4.048 1.00 96.94 302 GLY A O 1
ATOM 2300 N N . ARG A 1 303 ? 5.537 -8.418 -5.528 1.00 97.25 303 ARG A N 1
ATOM 2301 C CA . ARG A 1 303 ? 6.817 -8.048 -4.896 1.00 97.25 303 ARG A CA 1
ATOM 2302 C C . ARG A 1 303 ? 7.021 -6.540 -4.866 1.00 97.25 303 ARG A C 1
ATOM 2304 O O . ARG A 1 303 ? 6.440 -5.812 -5.676 1.00 97.25 303 ARG A O 1
ATOM 2311 N N . ALA A 1 304 ? 7.867 -6.086 -3.946 1.00 97.25 304 ALA A N 1
ATOM 2312 C CA . ALA A 1 304 ? 8.294 -4.700 -3.842 1.00 97.25 304 ALA A CA 1
ATOM 2313 C C . ALA A 1 304 ? 9.775 -4.610 -3.449 1.00 97.25 304 ALA A C 1
ATOM 2315 O O . ALA A 1 304 ? 10.236 -5.292 -2.538 1.00 97.25 304 ALA A O 1
ATOM 2316 N N . CYS A 1 305 ? 10.523 -3.737 -4.116 1.00 94.81 305 CYS A N 1
ATOM 2317 C CA . CYS A 1 305 ? 11.945 -3.520 -3.869 1.00 94.81 305 CYS A CA 1
ATOM 2318 C C . CYS A 1 305 ? 12.301 -2.030 -3.928 1.00 94.81 305 CYS A C 1
ATOM 2320 O O . CYS A 1 305 ? 11.586 -1.229 -4.537 1.00 94.81 305 CYS A O 1
ATOM 2322 N N . ASP A 1 306 ? 13.451 -1.666 -3.366 1.00 90.06 306 ASP A N 1
ATOM 2323 C CA . ASP A 1 306 ? 14.002 -0.304 -3.468 1.00 90.06 306 ASP A CA 1
ATOM 2324 C C . ASP A 1 306 ? 14.769 -0.038 -4.779 1.00 90.06 306 ASP A C 1
ATOM 2326 O O . ASP A 1 306 ? 15.155 1.092 -5.091 1.00 90.06 306 ASP A O 1
ATOM 2330 N N . GLY A 1 307 ? 14.974 -1.083 -5.579 1.00 83.06 307 GLY A N 1
ATOM 2331 C CA . GLY A 1 307 ? 15.910 -1.084 -6.698 1.00 83.06 307 GLY A CA 1
ATOM 2332 C C . GLY A 1 307 ? 16.859 -2.269 -6.646 1.00 83.06 307 GLY A C 1
ATOM 2333 O O . GLY A 1 307 ? 17.178 -2.844 -7.679 1.00 83.06 307 GLY A O 1
ATOM 2334 N N . THR A 1 308 ? 17.284 -2.627 -5.441 1.00 80.06 308 THR A N 1
ATOM 2335 C CA . THR A 1 308 ? 18.341 -3.606 -5.173 1.00 80.06 308 THR A CA 1
ATOM 2336 C C . THR A 1 308 ? 17.900 -4.707 -4.224 1.00 80.06 308 THR A C 1
ATOM 2338 O O . THR A 1 308 ? 18.184 -5.872 -4.481 1.00 80.06 308 THR A O 1
ATOM 2341 N N . SER A 1 309 ? 17.168 -4.356 -3.171 1.00 87.88 309 SER A N 1
ATOM 2342 C CA . SER A 1 309 ? 16.780 -5.267 -2.097 1.00 87.88 309 SER A CA 1
ATOM 2343 C C . SER A 1 309 ? 15.263 -5.322 -1.983 1.00 87.88 309 SER A C 1
ATOM 2345 O O . SER A 1 309 ? 14.580 -4.335 -2.279 1.00 87.88 309 SER A O 1
ATOM 2347 N N . GLU A 1 310 ? 14.730 -6.456 -1.525 1.00 94.25 310 GLU A N 1
ATOM 2348 C CA . GLU A 1 310 ? 13.323 -6.543 -1.126 1.00 94.25 310 GLU A CA 1
ATOM 2349 C C . GLU A 1 310 ? 13.033 -5.489 -0.053 1.00 94.25 310 GLU A C 1
ATOM 2351 O O . GLU A 1 310 ? 13.816 -5.297 0.883 1.00 94.25 310 GLU A O 1
ATOM 2356 N N . LEU A 1 311 ? 11.925 -4.765 -0.208 1.00 94.81 311 LEU A N 1
ATOM 2357 C CA . LEU A 1 311 ? 11.673 -3.591 0.620 1.00 94.81 311 LEU A CA 1
ATOM 2358 C C . LEU A 1 311 ? 11.396 -3.988 2.073 1.00 94.81 311 LEU A C 1
ATOM 2360 O O . LEU A 1 311 ? 11.926 -3.358 2.983 1.00 94.81 311 LEU A O 1
ATOM 2364 N N . LEU A 1 312 ? 10.596 -5.036 2.306 1.00 96.25 312 LEU A N 1
ATOM 2365 C CA . LEU A 1 312 ? 10.205 -5.429 3.663 1.00 96.25 3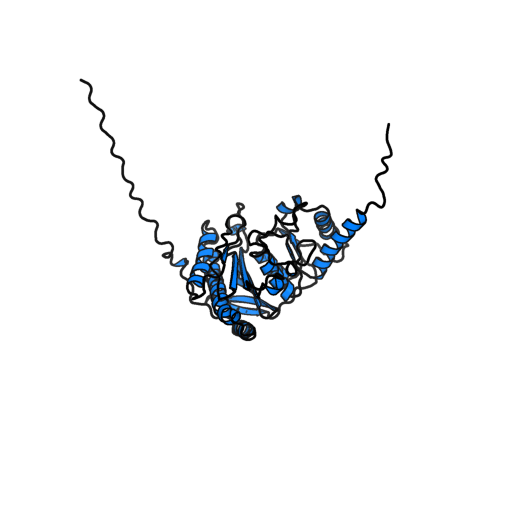12 LEU A CA 1
ATOM 2366 C C . LEU A 1 312 ? 11.263 -6.244 4.422 1.00 96.25 312 LEU A C 1
ATOM 2368 O O . LEU A 1 312 ? 11.115 -6.449 5.627 1.00 96.25 312 LEU A O 1
ATOM 2372 N N . ASP A 1 313 ? 12.331 -6.678 3.752 1.00 95.56 313 ASP A N 1
ATOM 2373 C CA . ASP A 1 313 ? 13.477 -7.346 4.386 1.00 95.56 313 ASP A CA 1
ATOM 2374 C C . ASP A 1 313 ? 14.456 -6.364 5.044 1.00 95.56 313 ASP A C 1
ATOM 2376 O O . ASP A 1 313 ? 15.360 -6.773 5.771 1.00 95.56 313 ASP A O 1
ATOM 2380 N N . GLN A 1 314 ? 14.279 -5.062 4.819 1.00 92.62 314 GLN A N 1
ATOM 2381 C CA . GLN A 1 314 ? 15.123 -4.031 5.415 1.00 92.62 314 GLN A CA 1
ATOM 2382 C C . GLN A 1 314 ? 14.825 -3.861 6.914 1.00 92.62 314 GLN A C 1
ATOM 2384 O O . GLN A 1 314 ? 13.670 -4.027 7.324 1.00 92.62 314 GLN A O 1
ATOM 2389 N N . PRO A 1 315 ? 15.828 -3.493 7.735 1.00 91.69 315 PRO A N 1
ATOM 2390 C CA . PRO A 1 315 ? 15.611 -3.159 9.141 1.00 91.69 315 PRO A CA 1
ATOM 2391 C C . PRO A 1 315 ? 14.699 -1.938 9.278 1.00 91.69 315 PRO A C 1
ATOM 2393 O O . PRO A 1 315 ? 14.629 -1.099 8.376 1.00 91.69 315 PRO A O 1
ATOM 2396 N N . VAL A 1 316 ? 14.017 -1.820 10.419 1.00 89.31 316 VAL A N 1
ATOM 2397 C CA . VAL A 1 316 ? 13.148 -0.668 10.691 1.00 89.31 316 VAL A CA 1
ATOM 2398 C C . VAL A 1 316 ? 14.016 0.591 10.857 1.00 89.31 316 VAL A C 1
ATOM 2400 O O . VAL A 1 316 ? 14.866 0.625 11.748 1.00 89.31 316 VAL A O 1
ATOM 2403 N N . PRO A 1 317 ? 13.861 1.619 10.003 1.00 87.38 317 PRO A N 1
ATOM 2404 C CA . PRO A 1 317 ? 14.654 2.842 10.073 1.00 87.38 317 PRO A CA 1
ATOM 2405 C C . PRO A 1 317 ? 14.006 3.899 10.987 1.00 87.38 317 PRO A C 1
ATOM 2407 O O . PRO A 1 317 ? 12.919 3.697 11.526 1.00 87.38 317 PRO A O 1
ATOM 2410 N N . GLY A 1 318 ? 14.641 5.072 11.083 1.00 82.31 318 GLY A N 1
ATOM 2411 C CA . GLY A 1 318 ? 14.010 6.293 11.598 1.00 82.31 318 GLY A CA 1
ATOM 2412 C C . GLY A 1 318 ? 12.847 6.788 10.723 1.00 82.31 318 GLY A C 1
ATOM 2413 O O . GLY A 1 318 ? 12.727 6.431 9.546 1.00 82.31 318 GLY A O 1
ATOM 2414 N N . ALA A 1 319 ? 11.990 7.629 11.303 1.00 80.06 319 ALA A N 1
ATOM 2415 C CA . ALA A 1 319 ? 10.741 8.112 10.707 1.00 80.06 319 ALA A CA 1
ATOM 2416 C C . ALA A 1 319 ? 10.933 8.930 9.422 1.00 80.06 319 ALA A C 1
ATOM 2418 O O . ALA A 1 319 ? 10.121 8.879 8.501 1.00 80.0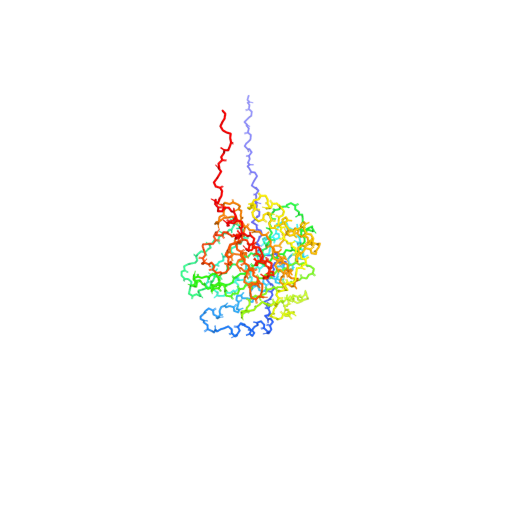6 319 ALA A O 1
ATOM 2419 N N . GLU A 1 320 ? 12.034 9.668 9.357 1.00 80.06 320 GLU A N 1
ATOM 2420 C CA . GLU A 1 320 ? 12.428 10.547 8.261 1.00 80.06 320 GLU A CA 1
ATOM 2421 C C . GLU A 1 320 ? 12.959 9.796 7.032 1.00 80.06 320 GLU A C 1
ATOM 2423 O O . GLU A 1 320 ? 13.184 10.392 5.974 1.00 80.06 320 GLU A O 1
ATOM 2428 N N . ARG A 1 321 ? 13.181 8.480 7.147 1.00 86.62 321 ARG A N 1
ATOM 2429 C CA . ARG A 1 321 ? 13.767 7.681 6.075 1.00 86.62 321 ARG A CA 1
ATOM 2430 C C . ARG A 1 321 ? 12.867 7.666 4.841 1.00 86.62 321 ARG A C 1
ATOM 2432 O O . ARG A 1 321 ? 11.715 7.239 4.893 1.00 86.62 321 ARG A O 1
ATOM 2439 N N . ALA A 1 322 ? 13.446 8.018 3.696 1.00 88.00 322 ALA A N 1
ATOM 2440 C CA . ALA A 1 322 ? 12.845 7.806 2.384 1.00 88.00 322 ALA A CA 1
ATOM 2441 C C . ALA A 1 322 ? 13.489 6.616 1.658 1.00 88.00 322 ALA A C 1
ATOM 2443 O O . ALA A 1 322 ? 14.663 6.298 1.875 1.00 88.00 322 ALA A O 1
ATOM 2444 N N . SER A 1 323 ? 12.714 5.971 0.787 1.00 89.94 323 SER A N 1
ATOM 2445 C CA . SER A 1 323 ? 13.178 4.875 -0.059 1.00 89.94 323 SER A CA 1
ATOM 2446 C C . SER A 1 323 ? 12.686 5.006 -1.498 1.00 89.94 323 SER A C 1
ATOM 2448 O O . SER A 1 323 ? 11.604 5.551 -1.765 1.00 89.94 323 SER A O 1
ATOM 2450 N N . GLY A 1 324 ? 13.471 4.456 -2.425 1.00 91.19 324 GLY A N 1
ATOM 2451 C CA . GLY A 1 324 ? 12.966 4.053 -3.726 1.00 91.19 324 GLY A CA 1
ATOM 2452 C C . GLY A 1 324 ? 11.859 3.016 -3.548 1.00 91.19 324 GLY A C 1
ATOM 2453 O O . GLY A 1 324 ? 11.827 2.262 -2.577 1.00 91.19 324 GLY A O 1
ATOM 2454 N N . LEU A 1 325 ? 10.920 2.995 -4.480 1.00 93.69 325 LEU A N 1
ATOM 2455 C CA . LEU A 1 325 ? 9.812 2.062 -4.460 1.00 93.69 325 LEU A CA 1
ATOM 2456 C C . LEU A 1 325 ? 9.509 1.601 -5.880 1.00 93.69 325 LEU A C 1
ATOM 2458 O O . LEU A 1 325 ? 9.068 2.371 -6.735 1.00 93.69 325 LEU A O 1
ATOM 2462 N N . VAL A 1 326 ? 9.725 0.314 -6.108 1.00 94.44 326 VAL A N 1
ATOM 2463 C CA . VAL A 1 326 ? 9.314 -0.399 -7.311 1.00 94.44 326 VAL A CA 1
ATOM 2464 C C . VAL A 1 326 ? 8.477 -1.581 -6.854 1.00 94.44 326 VAL A C 1
ATOM 2466 O O . VAL A 1 326 ? 8.943 -2.365 -6.034 1.00 94.44 326 VAL A O 1
ATOM 2469 N N . PHE A 1 327 ? 7.239 -1.697 -7.329 1.00 96.56 327 PHE A N 1
ATOM 2470 C CA . PHE A 1 327 ? 6.337 -2.769 -6.899 1.00 96.56 327 PHE A CA 1
ATOM 2471 C C . PHE A 1 327 ? 5.437 -3.261 -8.027 1.00 96.56 327 PHE A C 1
ATOM 2473 O O . PHE A 1 327 ? 5.144 -2.526 -8.973 1.00 96.56 327 PHE A O 1
ATOM 2480 N N . GLY A 1 328 ? 4.969 -4.501 -7.902 1.00 95.50 328 GLY A N 1
ATOM 2481 C CA . GLY A 1 328 ? 3.958 -5.065 -8.786 1.00 95.50 328 GLY A CA 1
ATOM 2482 C C . GLY A 1 328 ? 4.076 -6.569 -8.962 1.00 95.50 328 GLY A C 1
ATOM 2483 O O . GLY A 1 328 ? 4.366 -7.289 -8.006 1.00 95.50 328 GLY A O 1
ATOM 2484 N N . SER A 1 329 ? 3.812 -7.040 -10.181 1.00 95.00 329 SER A N 1
ATOM 2485 C CA . SER A 1 329 ? 3.881 -8.459 -10.538 1.00 95.00 329 SER A CA 1
ATOM 2486 C C . SER A 1 329 ? 5.285 -9.028 -10.296 1.00 95.00 329 SER A C 1
ATOM 2488 O O . SER A 1 329 ? 6.290 -8.448 -10.713 1.00 95.00 329 SER A O 1
ATOM 2490 N N . SER A 1 330 ? 5.359 -10.189 -9.644 1.00 94.25 330 SER A N 1
ATOM 2491 C CA . SER A 1 330 ? 6.612 -10.786 -9.154 1.00 94.25 330 SER A CA 1
ATOM 2492 C C . SER A 1 330 ? 7.652 -11.058 -10.244 1.00 94.25 330 SER A C 1
ATOM 2494 O O . SER A 1 330 ? 8.846 -10.840 -10.030 1.00 94.25 330 SER A O 1
ATOM 2496 N N . ASN A 1 331 ? 7.206 -11.468 -11.432 1.00 91.31 331 ASN A N 1
ATOM 2497 C CA . ASN A 1 331 ? 8.045 -11.663 -12.616 1.00 91.31 331 ASN A CA 1
ATOM 2498 C C . ASN A 1 331 ? 8.626 -10.348 -13.168 1.00 91.31 331 ASN A C 1
ATOM 2500 O O . ASN A 1 331 ? 9.775 -10.326 -13.604 1.00 91.31 331 ASN A O 1
ATOM 2504 N N . LEU A 1 332 ? 7.871 -9.245 -13.124 1.00 89.88 332 LEU A N 1
ATOM 2505 C CA . LEU A 1 332 ? 8.341 -7.930 -13.573 1.00 89.88 332 LEU A CA 1
ATOM 2506 C C . LEU A 1 332 ? 9.363 -7.340 -12.600 1.00 89.88 332 LEU A C 1
ATOM 2508 O O . LEU A 1 332 ? 10.346 -6.744 -13.035 1.00 89.88 332 LEU A O 1
ATOM 2512 N N . ILE A 1 333 ? 9.170 -7.554 -11.297 1.00 92.69 333 ILE A N 1
ATOM 2513 C CA . ILE A 1 333 ? 10.154 -7.173 -10.277 1.00 92.69 333 ILE A CA 1
ATOM 2514 C C . ILE A 1 333 ? 11.447 -7.970 -10.445 1.00 92.69 333 ILE A C 1
ATOM 2516 O O . ILE A 1 333 ? 12.525 -7.380 -10.438 1.00 92.69 333 ILE A O 1
ATOM 2520 N N . ALA A 1 334 ? 11.348 -9.283 -10.677 1.00 91.19 334 ALA A N 1
ATOM 2521 C CA . ALA A 1 334 ? 12.514 -10.117 -10.954 1.00 91.19 334 ALA A CA 1
ATOM 2522 C C . ALA A 1 334 ? 13.279 -9.632 -12.198 1.00 91.19 334 ALA A C 1
ATOM 2524 O O . ALA A 1 334 ? 14.489 -9.436 -12.128 1.00 91.19 334 ALA A O 1
ATOM 2525 N N . ALA A 1 335 ? 12.575 -9.355 -13.302 1.00 87.75 335 ALA A N 1
ATOM 2526 C CA . ALA A 1 335 ? 13.189 -8.826 -14.520 1.00 87.75 335 ALA A CA 1
ATOM 2527 C C . ALA A 1 335 ? 13.867 -7.461 -14.293 1.00 87.75 335 ALA A C 1
ATOM 2529 O O . ALA A 1 335 ? 14.954 -7.208 -14.816 1.00 87.75 335 ALA A O 1
ATOM 2530 N N . PHE A 1 336 ? 13.251 -6.585 -13.493 1.00 88.06 336 PHE A N 1
ATOM 2531 C CA . PHE A 1 336 ? 13.830 -5.293 -13.135 1.00 88.06 336 PHE A CA 1
ATOM 2532 C C . PHE A 1 336 ? 15.119 -5.444 -12.317 1.00 88.06 336 PHE A C 1
ATOM 2534 O O . PHE A 1 336 ? 16.139 -4.852 -12.674 1.00 88.06 336 PHE A O 1
ATOM 2541 N N . GLN A 1 337 ? 15.111 -6.271 -11.271 1.00 89.00 337 GLN A N 1
ATOM 2542 C CA . GLN A 1 337 ? 16.299 -6.540 -10.453 1.00 89.00 337 GLN A CA 1
ATOM 2543 C C . GLN A 1 337 ? 17.423 -7.185 -11.273 1.00 89.00 337 GLN A C 1
ATOM 2545 O O . GLN A 1 337 ? 18.577 -6.772 -11.177 1.00 89.00 337 GLN A O 1
ATOM 2550 N N . GLU A 1 338 ? 17.090 -8.149 -12.134 1.00 86.19 338 GLU A N 1
ATOM 2551 C CA . GLU A 1 338 ? 18.069 -8.826 -12.984 1.00 86.19 338 GLU A CA 1
ATOM 2552 C C . GLU A 1 338 ? 18.757 -7.856 -13.951 1.00 86.19 338 GLU A C 1
ATOM 2554 O O . GLU A 1 338 ? 19.970 -7.935 -14.144 1.00 86.19 338 GLU A O 1
ATOM 2559 N N . SER A 1 339 ? 18.008 -6.901 -14.516 1.00 82.19 339 SER A N 1
ATOM 2560 C CA . SER A 1 339 ? 18.584 -5.900 -15.418 1.00 82.19 339 SER A CA 1
ATOM 2561 C C . SER A 1 339 ? 19.660 -5.044 -14.744 1.00 82.19 339 SER A C 1
ATOM 2563 O O . SER A 1 339 ? 20.669 -4.741 -15.369 1.00 82.19 339 SER A O 1
ATOM 2565 N N . ARG A 1 340 ? 19.509 -4.730 -13.450 1.00 77.31 340 ARG A N 1
ATOM 2566 C CA . ARG A 1 340 ? 20.528 -3.986 -12.694 1.00 77.31 340 ARG A CA 1
ATOM 2567 C C . ARG A 1 340 ? 21.770 -4.811 -12.382 1.00 77.31 340 ARG A C 1
ATOM 2569 O O . ARG A 1 340 ? 22.858 -4.247 -12.319 1.00 77.31 340 ARG A O 1
ATOM 2576 N N . ASN A 1 341 ? 21.616 -6.115 -12.155 1.00 72.06 341 ASN A N 1
ATOM 2577 C CA . ASN A 1 341 ? 22.747 -6.980 -11.819 1.00 72.06 341 ASN A CA 1
ATOM 2578 C C . ASN A 1 341 ? 23.679 -7.177 -13.023 1.00 72.06 341 ASN A C 1
ATOM 2580 O O . ASN A 1 341 ? 24.895 -7.127 -12.857 1.00 72.06 341 ASN A O 1
ATOM 2584 N N . ARG A 1 342 ? 23.122 -7.333 -14.235 1.00 61.53 342 ARG A N 1
ATOM 2585 C CA . ARG A 1 342 ? 23.917 -7.532 -15.461 1.00 61.53 342 ARG A CA 1
ATOM 2586 C C . ARG A 1 342 ? 24.788 -6.325 -15.807 1.00 61.53 342 ARG A C 1
ATOM 2588 O O . ARG A 1 342 ? 25.955 -6.501 -16.132 1.00 61.53 342 ARG A O 1
ATOM 2595 N N . ASP A 1 343 ? 24.261 -5.112 -15.671 1.00 53.75 343 ASP A N 1
ATOM 2596 C CA . ASP A 1 343 ? 25.021 -3.891 -15.975 1.00 53.75 343 ASP A CA 1
ATOM 2597 C C . ASP A 1 343 ? 26.169 -3.664 -14.967 1.00 53.75 343 ASP A C 1
ATOM 2599 O O . ASP A 1 343 ? 27.223 -3.131 -15.319 1.00 53.75 343 ASP A O 1
ATOM 2603 N N . GLY A 1 344 ? 26.004 -4.124 -13.718 1.00 51.84 344 GLY A N 1
ATOM 2604 C CA . GLY A 1 344 ? 27.068 -4.130 -12.709 1.00 51.84 344 GLY A CA 1
ATOM 2605 C C . GLY A 1 344 ? 28.229 -5.073 -13.049 1.00 51.84 344 GLY A C 1
ATOM 2606 O O . GLY A 1 344 ? 29.377 -4.770 -12.720 1.00 51.84 344 GLY A O 1
ATOM 2607 N N . GLU A 1 345 ? 27.949 -6.179 -13.745 1.00 45.97 345 GLU A N 1
ATOM 2608 C CA . GLU A 1 345 ? 28.959 -7.120 -14.247 1.00 45.97 345 GLU A CA 1
ATOM 2609 C C . GLU A 1 345 ? 29.587 -6.655 -15.570 1.00 45.97 345 GLU A C 1
ATOM 2611 O O . GLU A 1 345 ? 30.795 -6.793 -15.751 1.00 45.97 345 GLU A O 1
ATOM 2616 N N . GLU A 1 346 ? 28.819 -6.036 -16.471 1.00 46.12 346 GLU A N 1
ATOM 2617 C CA . GLU A 1 346 ? 29.329 -5.502 -17.746 1.00 46.12 346 GLU A CA 1
ATOM 2618 C C . GLU A 1 346 ? 30.238 -4.268 -17.548 1.00 46.12 346 GLU A C 1
ATOM 2620 O O . GLU A 1 346 ? 31.121 -3.987 -18.361 1.00 46.12 346 GLU A O 1
ATOM 2625 N N . MET A 1 347 ? 30.085 -3.565 -16.417 1.00 41.25 347 MET A N 1
ATOM 2626 C CA . MET A 1 347 ? 30.991 -2.508 -15.951 1.00 41.25 347 MET A CA 1
ATOM 2627 C C . MET A 1 347 ? 32.223 -3.010 -15.177 1.00 41.25 347 MET A C 1
ATOM 2629 O O . MET A 1 347 ? 33.093 -2.197 -14.838 1.00 41.25 347 MET A O 1
ATOM 2633 N N . ALA A 1 348 ? 32.356 -4.317 -14.917 1.00 37.03 348 ALA A N 1
ATOM 2634 C CA . ALA A 1 348 ? 33.615 -4.869 -14.426 1.00 37.03 348 ALA A CA 1
ATOM 2635 C C . ALA A 1 348 ? 34.687 -4.666 -15.518 1.00 37.03 348 ALA A C 1
ATOM 2637 O O . ALA A 1 348 ? 34.472 -5.047 -16.670 1.00 37.03 348 ALA A O 1
ATOM 2638 N N . PRO A 1 349 ? 35.841 -4.039 -15.219 1.00 43.66 349 PRO A N 1
ATOM 2639 C CA . PRO A 1 349 ? 36.754 -3.539 -16.238 1.00 43.66 349 PRO A CA 1
ATOM 2640 C C . PRO A 1 349 ? 37.595 -4.685 -16.812 1.00 43.66 349 PRO A C 1
ATOM 2642 O O . PRO A 1 349 ? 38.797 -4.763 -16.580 1.00 43.66 349 PRO A O 1
ATOM 2645 N N . LEU A 1 350 ? 36.986 -5.575 -17.594 1.00 46.97 350 LEU A N 1
ATOM 2646 C CA . LEU A 1 350 ? 37.723 -6.558 -18.391 1.00 46.97 350 LEU A CA 1
ATOM 2647 C C . LEU A 1 350 ? 38.406 -5.918 -19.610 1.00 46.97 350 LEU A C 1
ATOM 2649 O O . LEU A 1 350 ? 39.289 -6.524 -20.209 1.00 46.97 350 LEU A O 1
ATOM 2653 N N . PHE A 1 351 ? 38.114 -4.644 -19.891 1.00 49.44 351 PHE A N 1
ATOM 2654 C CA . PHE A 1 351 ? 38.913 -3.803 -20.774 1.00 49.44 351 PHE A CA 1
ATOM 2655 C C . PHE A 1 351 ? 39.200 -2.462 -20.101 1.00 49.44 351 PHE A C 1
ATOM 2657 O O . PHE A 1 351 ? 38.459 -1.488 -20.234 1.00 49.44 351 PHE A O 1
ATOM 2664 N N . GLY A 1 352 ? 40.316 -2.399 -19.371 1.00 41.03 352 GLY A N 1
ATOM 2665 C CA . GLY A 1 352 ? 40.914 -1.123 -19.002 1.00 41.03 352 GLY A CA 1
ATOM 2666 C C . GLY A 1 352 ? 41.064 -0.258 -20.254 1.00 41.03 352 GLY A C 1
ATOM 2667 O O . GLY A 1 352 ? 41.597 -0.717 -21.265 1.00 41.03 352 GLY A O 1
ATOM 2668 N N . ARG A 1 353 ? 40.572 0.985 -20.191 1.00 42.62 353 ARG A N 1
ATOM 2669 C CA . ARG A 1 353 ? 40.751 2.014 -21.223 1.00 42.62 353 ARG A CA 1
ATOM 2670 C C . ARG A 1 353 ? 42.243 2.181 -21.539 1.00 42.62 353 ARG A C 1
ATOM 2672 O O . ARG A 1 353 ? 42.917 3.028 -20.960 1.00 42.62 353 ARG A O 1
ATOM 2679 N N . ARG A 1 354 ? 42.774 1.402 -22.482 1.00 43.69 354 ARG A N 1
ATOM 2680 C CA . ARG A 1 354 ? 43.990 1.765 -23.207 1.00 43.69 354 ARG A CA 1
ATOM 2681 C C . ARG A 1 354 ? 43.584 2.871 -24.167 1.00 43.69 354 ARG A C 1
ATOM 2683 O O . ARG A 1 354 ? 43.058 2.603 -25.242 1.00 43.69 354 ARG A O 1
ATOM 2690 N N . GLY A 1 355 ? 43.779 4.114 -23.738 1.00 44.34 355 GLY A N 1
ATOM 2691 C CA . GLY A 1 355 ? 43.750 5.256 -24.639 1.00 44.34 355 GLY A CA 1
ATOM 2692 C C . GLY A 1 355 ? 44.810 5.057 -25.719 1.00 44.34 355 GLY A C 1
ATOM 2693 O O . GLY A 1 355 ? 45.999 5.218 -25.457 1.00 44.34 355 GLY A O 1
ATOM 2694 N N . LEU A 1 356 ? 44.379 4.667 -26.919 1.00 56.09 356 LEU A N 1
ATOM 2695 C CA . LEU A 1 356 ? 45.085 5.027 -28.141 1.00 56.09 356 LEU A CA 1
ATOM 2696 C C . LEU A 1 356 ? 44.931 6.544 -28.312 1.00 56.09 356 LEU A C 1
ATOM 2698 O O . LEU A 1 356 ? 43.865 7.074 -28.019 1.00 56.09 356 LEU A O 1
ATOM 2702 N N . PHE A 1 357 ? 45.983 7.201 -28.798 1.00 47.53 357 PHE A N 1
ATOM 2703 C CA . PHE A 1 357 ? 46.161 8.654 -28.941 1.00 47.53 357 PHE A CA 1
ATOM 2704 C C . PHE A 1 357 ? 46.728 9.366 -27.699 1.00 47.53 357 PHE A C 1
ATOM 2706 O O . PHE A 1 357 ? 46.037 10.048 -26.946 1.00 47.53 357 PHE A O 1
ATOM 2713 N N . ARG A 1 358 ? 48.055 9.261 -27.548 1.00 41.47 358 ARG A N 1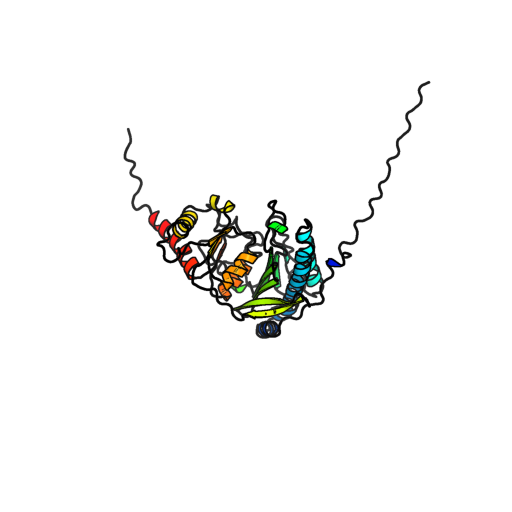
ATOM 2714 C CA . ARG A 1 358 ? 48.885 10.423 -27.206 1.00 41.47 358 ARG A CA 1
ATOM 2715 C C . ARG A 1 358 ? 49.534 10.905 -28.503 1.00 41.47 358 ARG A C 1
ATOM 2717 O O . ARG A 1 358 ? 50.249 10.127 -29.131 1.00 41.47 358 ARG A O 1
ATOM 2724 N N . SER A 1 359 ? 49.260 12.147 -28.879 1.00 50.94 359 SER A N 1
ATOM 2725 C CA . SER A 1 359 ? 50.062 12.953 -29.805 1.00 50.94 359 SER A CA 1
ATOM 2726 C C . SER A 1 359 ? 50.545 14.174 -29.052 1.00 50.94 359 SER A C 1
ATOM 2728 O O . SER A 1 359 ? 49.668 14.773 -28.384 1.00 50.94 359 SER A O 1
#

pLDDT: mean 75.47, std 19.12, range [35.19, 98.5]